Protein AF-A0A8T5B5K6-F1 (afdb_monomer_lite)

Secondary structure (DSSP, 8-state):
-EEEEEEETTTEEEEEEE-SSEEEEEEEE-SSSPEEEEEEEEEGGGEEEEEEETTEEEEEETTS-EEEEE-SSHHHHHHHHHHHHHHHHHHHHHHHHHHHHHHHHHHHHHHHHHHHHHHHHHHHHSSS--HHHHHHHHHHHHHHHHHHHHH-TTS----THHHHHHHHTT-TTTHHHHHHHHHHHHHHHHHHGGG---HHHHTTGGGHHHHHHHHHHHHHHHHHHHHHHHT-TTHHHHHHHHHHHHHHHHHHTT-PPPHHHHHHHHHHHHHTTT-HHHHHHHHHHHHHHHHHHHHHHHHTTS--

Sequence (304 aa):
MHSYQGYKQGIGDIKLNIFDDRIEIYHEKGYIKKSKKILKVIYFSEIDKIETNNNELIIYFTNNEIYNIIFQQRESLNNIYEVLIDIFSKVNDNANQKICGTMLADITKKSIYLIDLLFDVILNLNGKIVWKNLEKNLKDIKEVYQGIKSTYNKFVDLDFKEMERNIVDRNPEKIPMNVFNFIKMILSFYRSLDKIDDKDLIILKSKFLDFLMIVESAVLLNDIILGIIIGDGHVNEEIEVFINLTNSLSKKINITIERIYIINLFEELKFKAKDYQIINKIRDFLKDLAMRYLSEEGSRVSLL

Structure (mmCIF, N/CA/C/O backbone):
data_AF-A0A8T5B5K6-F1
#
_entry.id   AF-A0A8T5B5K6-F1
#
loop_
_atom_site.group_PDB
_atom_site.id
_atom_site.type_symbol
_atom_site.label_atom_id
_atom_site.label_alt_id
_atom_site.label_comp_id
_atom_site.label_asym_id
_atom_site.label_entity_id
_atom_site.label_seq_id
_atom_site.pdbx_PDB_ins_code
_atom_site.Cartn_x
_atom_site.Cartn_y
_atom_site.Cartn_z
_atom_site.occupancy
_atom_site.B_iso_or_equiv
_atom_site.auth_seq_id
_atom_site.auth_comp_id
_atom_site.auth_asym_id
_atom_site.auth_atom_id
_atom_site.pdbx_PDB_model_num
ATOM 1 N N . MET A 1 1 ? 27.553 6.888 -25.327 1.00 65.62 1 MET A N 1
ATOM 2 C CA . MET A 1 1 ? 27.326 7.108 -26.776 1.00 65.62 1 MET A CA 1
ATOM 3 C C . MET A 1 1 ? 28.247 6.199 -27.573 1.00 65.62 1 MET A C 1
ATOM 5 O O . MET A 1 1 ? 29.460 6.378 -27.515 1.00 65.62 1 MET A O 1
ATOM 9 N N . HIS A 1 2 ? 27.678 5.252 -28.314 1.00 79.19 2 HIS A N 1
ATOM 10 C CA . HIS A 1 2 ? 28.421 4.360 -29.212 1.00 79.19 2 HIS A CA 1
ATOM 11 C C . HIS A 1 2 ? 28.050 4.662 -30.668 1.00 79.19 2 HIS A C 1
ATOM 13 O O . HIS A 1 2 ? 26.896 4.990 -30.942 1.00 79.19 2 HIS A O 1
ATOM 19 N N . SER A 1 3 ? 29.012 4.593 -31.594 1.00 83.56 3 SER A N 1
ATOM 20 C CA . SER A 1 3 ? 28.786 4.888 -33.016 1.00 83.56 3 SER A CA 1
ATOM 21 C C . SER A 1 3 ? 29.178 3.696 -33.882 1.00 83.56 3 SER A C 1
ATOM 23 O O . SER A 1 3 ? 30.295 3.193 -33.767 1.00 83.56 3 SER A O 1
ATOM 25 N N . TYR A 1 4 ? 28.267 3.265 -34.753 1.00 87.62 4 TYR A N 1
ATOM 26 C CA . TYR A 1 4 ? 28.423 2.091 -35.614 1.00 87.62 4 TYR A CA 1
ATOM 27 C C . TYR A 1 4 ? 28.100 2.424 -37.070 1.00 87.62 4 TYR A C 1
ATOM 29 O O . TYR A 1 4 ? 27.384 3.385 -37.360 1.00 87.62 4 TYR A O 1
ATOM 37 N N . GLN A 1 5 ? 28.619 1.613 -37.991 1.00 88.25 5 GLN A N 1
ATOM 38 C CA . GLN A 1 5 ? 28.339 1.721 -39.422 1.00 88.25 5 GLN A CA 1
ATOM 39 C C . GLN A 1 5 ? 27.500 0.537 -39.887 1.00 88.25 5 GLN A C 1
ATOM 41 O O . GLN A 1 5 ? 27.784 -0.606 -39.538 1.00 88.25 5 GLN A O 1
ATOM 46 N N . GLY A 1 6 ? 26.488 0.826 -40.695 1.00 87.88 6 GLY A N 1
ATOM 47 C CA . GLY A 1 6 ? 25.634 -0.172 -41.320 1.00 87.88 6 GLY A CA 1
ATOM 48 C C . GLY A 1 6 ? 25.193 0.279 -42.705 1.00 87.88 6 GLY A C 1
ATOM 49 O O . GLY A 1 6 ? 25.570 1.343 -43.191 1.00 87.88 6 GLY A O 1
ATOM 50 N N . TYR A 1 7 ? 24.357 -0.529 -43.332 1.00 89.50 7 TYR A N 1
ATOM 51 C CA . TYR A 1 7 ? 23.813 -0.305 -44.658 1.00 89.50 7 TYR A CA 1
ATOM 52 C C . TYR A 1 7 ? 22.292 -0.441 -44.617 1.00 89.50 7 TYR A C 1
ATOM 54 O O . TYR A 1 7 ? 21.745 -1.370 -44.016 1.00 89.50 7 TYR A O 1
ATOM 62 N N . LYS A 1 8 ? 21.593 0.478 -45.285 1.00 87.19 8 LYS A N 1
ATOM 63 C CA . LYS A 1 8 ? 20.141 0.413 -45.466 1.00 87.19 8 LYS A CA 1
ATOM 64 C C . LYS A 1 8 ? 19.810 0.352 -46.950 1.00 87.19 8 LYS A C 1
ATOM 66 O O . LYS A 1 8 ? 20.129 1.273 -47.705 1.00 87.19 8 LYS A O 1
ATOM 71 N N . GLN A 1 9 ? 19.128 -0.717 -47.361 1.00 83.06 9 GLN A N 1
ATOM 72 C CA . GLN A 1 9 ? 18.679 -0.884 -48.742 1.00 83.06 9 GLN A CA 1
ATOM 73 C C . GLN A 1 9 ? 17.822 0.316 -49.181 1.00 83.06 9 GLN A C 1
ATOM 75 O O . GLN A 1 9 ? 16.954 0.774 -48.439 1.00 83.06 9 GLN A O 1
ATOM 80 N N . GLY A 1 10 ? 18.108 0.855 -50.369 1.00 80.88 10 GLY A N 1
ATOM 81 C CA . GLY A 1 10 ? 17.458 2.059 -50.904 1.00 80.88 10 GLY A CA 1
ATOM 82 C C . GLY A 1 10 ? 18.030 3.395 -50.404 1.00 80.88 10 GLY A C 1
ATOM 83 O O . GLY A 1 10 ? 17.672 4.437 -50.947 1.00 80.88 10 GLY A O 1
ATOM 84 N N . ILE A 1 11 ? 18.936 3.389 -49.417 1.00 82.75 11 ILE A N 1
ATOM 85 C CA . ILE A 1 11 ? 19.587 4.602 -48.888 1.00 82.75 11 ILE A CA 1
ATOM 86 C C . ILE A 1 11 ? 21.108 4.564 -49.085 1.00 82.75 11 ILE A C 1
ATOM 88 O O . ILE A 1 11 ? 21.682 5.574 -49.496 1.00 82.75 11 ILE A O 1
ATOM 92 N N . GLY A 1 12 ? 21.750 3.425 -48.813 1.00 85.12 12 GLY A N 1
ATOM 93 C CA . GLY A 1 12 ? 23.207 3.274 -48.818 1.00 85.12 12 GLY A CA 1
ATOM 94 C C . GLY A 1 12 ? 23.794 3.165 -47.409 1.00 85.12 12 GLY A C 1
ATOM 95 O O . GLY A 1 12 ? 23.121 2.700 -46.485 1.00 85.12 12 GLY A O 1
ATOM 96 N N . ASP A 1 13 ? 25.046 3.596 -47.256 1.00 88.69 13 ASP A N 1
ATOM 97 C CA . ASP A 1 13 ? 25.754 3.573 -45.975 1.00 88.69 13 ASP A CA 1
ATOM 98 C C . ASP A 1 13 ? 25.113 4.530 -44.963 1.00 88.69 13 ASP A C 1
ATOM 100 O O . ASP A 1 13 ? 24.813 5.695 -45.255 1.00 88.69 13 ASP A O 1
ATOM 104 N N . ILE A 1 14 ? 24.919 4.027 -43.749 1.00 90.81 14 ILE A N 1
ATOM 105 C CA . ILE A 1 14 ? 24.327 4.742 -42.625 1.00 90.81 14 ILE A CA 1
ATOM 106 C C . ILE A 1 14 ? 25.222 4.632 -41.392 1.00 90.81 14 ILE A C 1
ATOM 108 O O . ILE A 1 14 ? 25.979 3.677 -41.214 1.00 90.81 14 ILE A O 1
ATOM 112 N N . LYS A 1 15 ? 25.109 5.622 -40.511 1.00 90.56 15 LYS A N 1
ATOM 113 C CA . LYS A 1 15 ? 25.702 5.613 -39.177 1.00 90.56 15 LYS A CA 1
ATOM 114 C C . LYS A 1 15 ? 24.601 5.542 -38.134 1.00 90.56 15 LYS A C 1
ATOM 116 O O . LYS A 1 15 ? 23.575 6.213 -38.267 1.00 90.56 15 LYS A O 1
ATOM 121 N N . LEU A 1 16 ? 24.842 4.740 -37.108 1.00 91.50 16 LEU A N 1
ATOM 122 C CA . LEU A 1 16 ? 23.976 4.598 -35.951 1.00 91.50 16 LEU A CA 1
ATOM 123 C C . LEU A 1 16 ? 24.699 5.179 -34.746 1.00 91.50 16 LEU A C 1
ATOM 125 O O . LEU A 1 16 ? 25.788 4.716 -34.412 1.00 91.50 16 LEU A O 1
ATOM 129 N N . ASN A 1 17 ? 24.090 6.159 -34.091 1.00 91.19 17 ASN A N 1
ATOM 130 C CA . ASN A 1 17 ? 24.510 6.596 -32.769 1.00 91.19 17 ASN A CA 1
ATOM 131 C C . ASN A 1 17 ? 23.529 6.049 -31.742 1.00 91.19 17 ASN A C 1
ATOM 133 O O . ASN A 1 17 ? 22.336 6.335 -31.816 1.00 91.19 17 ASN A O 1
ATOM 137 N N . ILE A 1 18 ? 24.048 5.278 -30.794 1.00 90.12 18 ILE A N 1
ATOM 138 C CA . ILE A 1 18 ? 23.276 4.730 -29.686 1.00 90.12 18 ILE A CA 1
ATOM 139 C C . ILE A 1 18 ? 23.481 5.621 -28.467 1.00 90.12 18 ILE A C 1
ATOM 141 O O . ILE A 1 18 ? 24.616 5.851 -28.021 1.00 90.12 18 ILE A O 1
ATOM 145 N N . PHE A 1 19 ? 22.359 6.118 -27.968 1.00 88.00 19 PHE A N 1
ATOM 146 C CA . PHE A 1 19 ? 22.202 6.813 -26.702 1.00 88.00 19 PHE A CA 1
ATOM 147 C C . PHE A 1 19 ? 21.471 5.896 -25.720 1.00 88.00 19 PHE A C 1
ATOM 149 O O . PHE A 1 19 ? 21.015 4.817 -26.097 1.00 88.00 19 PHE A O 1
ATOM 156 N N . ASP A 1 20 ? 21.357 6.334 -24.473 1.00 81.25 20 ASP A N 1
ATOM 157 C CA . ASP A 1 20 ? 20.753 5.532 -23.407 1.00 81.25 20 ASP A CA 1
ATOM 158 C C . ASP A 1 20 ? 19.229 5.368 -23.601 1.00 81.25 20 ASP A C 1
ATOM 160 O O . ASP A 1 20 ? 18.644 4.398 -23.130 1.00 81.25 20 ASP A O 1
ATOM 164 N N . ASP A 1 21 ? 18.588 6.283 -24.338 1.00 80.06 21 ASP A N 1
ATOM 165 C CA . ASP A 1 21 ? 17.137 6.352 -24.568 1.00 80.06 21 ASP A CA 1
ATOM 166 C C . ASP A 1 21 ? 16.716 6.122 -26.032 1.00 80.06 21 ASP A C 1
ATOM 168 O O . ASP A 1 21 ? 15.551 5.812 -26.313 1.00 80.06 21 ASP A O 1
ATOM 172 N N . ARG A 1 22 ? 17.648 6.257 -26.986 1.00 90.44 22 ARG A N 1
ATOM 173 C CA . ARG A 1 22 ? 17.335 6.219 -28.420 1.00 90.44 22 ARG A CA 1
ATOM 174 C C . ARG A 1 22 ? 18.493 5.805 -29.318 1.00 90.44 22 ARG A C 1
ATOM 176 O O . ARG A 1 22 ? 19.671 5.924 -28.984 1.00 90.44 22 ARG A O 1
ATOM 183 N N . ILE A 1 23 ? 18.135 5.420 -30.536 1.00 92.12 23 ILE A N 1
ATOM 184 C CA . ILE A 1 23 ? 19.040 5.175 -31.654 1.00 92.12 23 ILE A CA 1
ATOM 185 C C . ILE A 1 23 ? 18.809 6.270 -32.695 1.00 92.12 23 ILE A C 1
ATOM 187 O O . ILE A 1 23 ? 17.717 6.403 -33.251 1.00 92.12 23 ILE A O 1
ATOM 191 N N . GLU A 1 24 ? 19.845 7.045 -32.999 1.00 93.56 24 GLU A N 1
ATOM 192 C CA . GLU A 1 24 ? 19.819 8.015 -34.092 1.00 93.56 24 GLU A CA 1
ATOM 193 C C . GLU A 1 24 ? 20.498 7.431 -35.328 1.00 93.56 24 GLU A C 1
ATOM 195 O O . GLU A 1 24 ? 21.699 7.150 -35.328 1.00 93.56 24 GLU A O 1
ATOM 200 N N . ILE A 1 25 ? 19.736 7.297 -36.410 1.00 91.56 25 ILE A N 1
ATOM 201 C CA . ILE A 1 25 ? 20.223 6.801 -37.694 1.00 91.56 25 ILE A CA 1
ATOM 202 C C . ILE A 1 25 ? 20.355 7.977 -38.647 1.00 91.56 25 ILE A C 1
ATOM 204 O O . ILE A 1 25 ? 19.396 8.711 -38.892 1.00 91.56 25 ILE A O 1
ATOM 208 N N . TYR A 1 26 ? 21.535 8.152 -39.225 1.00 91.19 26 TYR A N 1
ATOM 209 C CA . TYR A 1 26 ? 21.803 9.227 -40.172 1.00 91.19 26 TYR A CA 1
ATOM 210 C C . TYR A 1 26 ? 22.711 8.761 -41.302 1.00 91.19 26 TYR A C 1
ATOM 212 O O . TYR A 1 26 ? 23.402 7.751 -41.198 1.00 91.19 26 TYR A O 1
ATOM 220 N N . HIS A 1 27 ? 22.737 9.531 -42.383 1.00 87.25 27 HIS A N 1
ATOM 221 C CA . HIS A 1 27 ? 23.737 9.376 -43.435 1.00 87.25 27 HIS A CA 1
ATOM 222 C C . HIS A 1 27 ? 24.482 10.687 -43.675 1.00 87.25 27 HIS A C 1
ATOM 224 O O . HIS A 1 27 ? 23.962 11.780 -43.425 1.00 87.25 27 HIS A O 1
ATOM 230 N N . GLU A 1 28 ? 25.722 10.570 -44.139 1.00 82.44 28 GLU A N 1
ATOM 231 C CA . GLU A 1 28 ? 26.556 11.705 -44.524 1.00 82.44 28 GLU A CA 1
ATOM 232 C C . GLU A 1 28 ? 26.514 11.860 -46.046 1.00 82.44 28 GLU A C 1
ATOM 234 O O . GLU A 1 28 ? 26.818 10.923 -46.780 1.00 82.44 28 GLU A O 1
ATOM 239 N N . LYS A 1 29 ? 26.144 13.049 -46.532 1.00 71.81 29 LYS A N 1
ATOM 240 C CA . LYS A 1 29 ? 26.136 13.379 -47.966 1.00 71.81 29 LYS A CA 1
ATOM 241 C C . LYS A 1 29 ? 27.068 14.549 -48.268 1.00 71.81 29 LYS A C 1
ATOM 243 O O . LYS A 1 29 ? 27.014 15.565 -47.578 1.00 71.81 29 LYS A O 1
ATOM 248 N N . GLY A 1 30 ? 27.853 14.431 -49.342 1.00 60.19 30 GLY A N 1
ATOM 249 C CA . GLY A 1 30 ? 28.694 15.500 -49.898 1.00 60.19 30 GLY A CA 1
ATOM 250 C C . GLY A 1 30 ? 30.185 15.148 -49.952 1.00 60.19 30 GLY A C 1
ATOM 251 O O . GLY A 1 30 ? 30.724 14.582 -49.006 1.00 60.19 30 GLY A O 1
ATOM 252 N N . TYR A 1 31 ? 30.844 15.497 -51.064 1.00 56.53 31 TYR A N 1
ATOM 253 C CA . TYR A 1 31 ? 32.271 15.219 -51.311 1.00 56.53 31 TYR A CA 1
ATOM 254 C C . TYR A 1 31 ? 33.216 16.244 -50.655 1.00 56.53 31 TYR A C 1
ATOM 256 O O . TYR A 1 31 ? 34.287 15.872 -50.191 1.00 56.53 31 TYR A O 1
ATOM 264 N N . ILE A 1 32 ? 32.821 17.526 -50.600 1.00 61.09 32 ILE A N 1
ATOM 265 C CA . ILE A 1 32 ? 33.666 18.635 -50.097 1.00 61.09 32 ILE A CA 1
ATOM 266 C C . ILE A 1 32 ? 33.172 19.157 -48.737 1.00 61.09 32 ILE A C 1
ATOM 268 O O . ILE A 1 32 ? 33.966 19.381 -47.829 1.00 61.09 32 ILE A O 1
ATOM 272 N N . LYS A 1 33 ? 31.853 19.312 -48.560 1.00 56.16 33 LYS A N 1
ATOM 273 C CA . LYS A 1 33 ? 31.217 19.566 -47.257 1.00 56.16 33 LYS A CA 1
ATOM 274 C C . LYS A 1 33 ? 30.283 18.407 -46.942 1.00 56.16 33 LYS A C 1
ATOM 276 O O . LYS A 1 33 ? 29.261 18.248 -47.607 1.00 56.16 33 LYS A O 1
ATOM 281 N N . LYS A 1 34 ? 30.639 17.596 -45.944 1.00 70.31 34 LYS A N 1
ATOM 282 C CA . LYS A 1 34 ? 29.774 16.521 -45.452 1.00 70.31 34 LYS A CA 1
ATOM 283 C C . LYS A 1 34 ? 28.615 17.134 -44.670 1.00 70.31 34 LYS A C 1
ATOM 285 O O . LYS A 1 34 ? 28.821 17.769 -43.642 1.00 70.31 34 LYS A O 1
ATOM 290 N N . SER A 1 35 ? 27.400 16.950 -45.168 1.00 73.50 35 SER A N 1
ATOM 291 C CA . SER A 1 35 ? 26.161 17.292 -44.472 1.00 73.50 35 SER A CA 1
ATOM 292 C C . SER A 1 35 ? 25.610 16.047 -43.774 1.00 73.50 35 SER A C 1
ATOM 294 O O . SER A 1 35 ? 25.492 14.985 -44.391 1.00 73.50 35 SER A O 1
ATOM 296 N N . LYS A 1 36 ? 25.307 16.164 -42.476 1.00 82.06 36 LYS A N 1
ATOM 297 C CA . LYS A 1 36 ? 24.662 15.108 -41.684 1.00 82.06 36 LYS A CA 1
ATOM 298 C C . LYS A 1 36 ? 23.149 15.244 -41.845 1.00 82.06 36 LYS A C 1
ATOM 300 O O . LYS A 1 36 ? 22.595 16.276 -41.477 1.00 82.06 36 LYS A O 1
ATOM 305 N N . LYS A 1 37 ? 22.479 14.212 -42.364 1.00 83.62 37 LYS A N 1
ATOM 306 C CA . LYS A 1 37 ? 21.010 14.159 -42.428 1.00 83.62 37 LYS A CA 1
ATOM 307 C C . LYS A 1 37 ? 20.496 12.991 -41.590 1.00 83.62 37 LYS A C 1
ATOM 309 O O . LYS A 1 37 ? 20.833 11.841 -41.867 1.00 83.62 37 LYS A O 1
ATOM 314 N N . ILE A 1 38 ? 19.685 13.299 -40.579 1.00 86.94 38 ILE A N 1
ATOM 315 C CA . ILE A 1 38 ? 18.995 12.301 -39.752 1.00 86.94 38 ILE A CA 1
ATOM 316 C C . ILE A 1 38 ? 17.909 11.639 -40.605 1.00 86.94 38 ILE A C 1
ATOM 318 O O . ILE A 1 38 ? 17.137 12.321 -41.280 1.00 86.94 38 ILE A O 1
ATOM 322 N N . LEU A 1 39 ? 17.907 10.310 -40.617 1.00 87.12 39 LEU A N 1
ATOM 323 C CA . LEU A 1 39 ? 16.986 9.475 -41.384 1.00 87.12 39 LEU A CA 1
ATOM 324 C C . LEU A 1 39 ? 15.841 8.969 -40.511 1.00 87.12 39 LEU A C 1
ATOM 326 O O . LEU A 1 39 ? 14.689 9.031 -40.929 1.00 87.12 39 LEU A O 1
ATOM 330 N N . LYS A 1 40 ? 16.162 8.470 -39.314 1.00 89.12 40 LYS A N 1
ATOM 331 C CA . LYS A 1 40 ? 15.189 7.998 -38.327 1.00 89.12 40 LYS A CA 1
ATOM 332 C C . LYS A 1 40 ? 15.777 8.159 -36.927 1.00 89.12 40 LYS A C 1
ATOM 334 O O . LYS A 1 40 ? 16.978 7.975 -36.735 1.00 89.12 40 LYS A O 1
ATOM 339 N N . VAL A 1 41 ? 14.923 8.500 -35.975 1.00 91.12 41 VAL A N 1
ATOM 340 C CA . VAL A 1 41 ? 15.197 8.387 -34.542 1.00 91.12 41 VAL A CA 1
ATOM 341 C C . VAL A 1 41 ? 14.282 7.283 -34.030 1.00 91.12 41 VAL A C 1
ATOM 343 O O . VAL A 1 41 ? 13.108 7.268 -34.390 1.00 91.12 41 VAL A O 1
ATOM 346 N N . ILE A 1 42 ? 14.833 6.328 -33.289 1.00 90.75 42 ILE A N 1
ATOM 347 C CA . ILE A 1 42 ? 14.106 5.180 -32.738 1.00 90.75 42 ILE A CA 1
ATOM 348 C C . ILE A 1 42 ? 14.249 5.242 -31.225 1.00 90.75 42 ILE A C 1
ATOM 350 O O . ILE A 1 42 ? 15.372 5.165 -30.731 1.00 90.75 42 ILE A O 1
ATOM 354 N N . TYR A 1 43 ? 13.147 5.370 -30.498 1.00 88.06 43 TYR A N 1
ATOM 355 C CA . TYR A 1 43 ? 13.174 5.320 -29.038 1.00 88.06 43 TYR A CA 1
ATOM 356 C C . TYR A 1 43 ? 13.062 3.873 -28.560 1.00 88.06 43 TYR A C 1
ATOM 358 O O . TYR A 1 43 ? 12.259 3.111 -29.097 1.00 88.06 43 TYR A O 1
ATOM 366 N N . PHE A 1 44 ? 13.829 3.483 -27.535 1.00 85.62 44 PHE A N 1
ATOM 367 C CA . PHE A 1 44 ? 13.761 2.109 -27.009 1.00 85.62 44 PHE A CA 1
ATOM 368 C C . PHE A 1 44 ? 12.371 1.752 -26.465 1.00 85.62 44 PHE A C 1
ATOM 370 O O . PHE A 1 44 ? 11.977 0.595 -26.534 1.00 85.62 44 PHE A O 1
ATOM 377 N N . SER A 1 45 ? 11.597 2.743 -26.010 1.00 78.00 45 SER A N 1
ATOM 378 C CA . SER A 1 45 ? 10.204 2.575 -25.572 1.00 78.00 45 SER A CA 1
ATOM 379 C C . SER A 1 45 ? 9.234 2.153 -26.683 1.00 78.00 45 SER A C 1
ATOM 381 O O . SER A 1 45 ? 8.121 1.729 -26.392 1.00 78.00 45 SER A O 1
ATOM 383 N N . GLU A 1 46 ? 9.612 2.321 -27.952 1.00 86.44 46 GLU A N 1
ATOM 384 C CA . GLU A 1 46 ? 8.783 1.964 -29.111 1.00 86.44 46 GLU A CA 1
ATOM 385 C C . GLU A 1 46 ? 9.114 0.564 -29.652 1.00 86.44 46 GLU A C 1
ATOM 387 O O . GLU A 1 46 ? 8.392 0.050 -30.510 1.00 86.44 46 GLU A O 1
ATOM 392 N N . ILE A 1 47 ? 10.199 -0.046 -29.165 1.00 87.50 47 ILE A N 1
ATOM 393 C CA . ILE A 1 47 ? 10.704 -1.343 -29.609 1.00 87.50 47 ILE A CA 1
ATOM 394 C C . ILE A 1 47 ? 9.992 -2.455 -28.830 1.00 87.50 47 ILE A C 1
ATOM 396 O O . ILE A 1 47 ? 9.964 -2.448 -27.606 1.00 87.50 47 ILE A O 1
ATOM 400 N N . ASP A 1 48 ? 9.450 -3.432 -29.549 1.00 84.25 48 ASP A N 1
ATOM 401 C CA . ASP A 1 48 ? 8.903 -4.670 -28.983 1.00 84.25 48 ASP A CA 1
ATOM 402 C C . ASP A 1 48 ? 9.994 -5.746 -28.870 1.00 84.25 48 ASP A C 1
ATOM 404 O O . ASP A 1 48 ? 10.149 -6.417 -27.849 1.00 84.25 48 ASP A O 1
ATOM 408 N N . LYS A 1 49 ? 10.814 -5.881 -29.920 1.00 89.25 49 LYS A N 1
ATOM 409 C CA . LYS A 1 49 ? 11.850 -6.913 -30.001 1.00 89.25 49 LYS A CA 1
ATOM 410 C C . LYS A 1 49 ? 13.015 -6.481 -30.882 1.00 89.25 49 LYS A C 1
ATOM 412 O O . LYS A 1 49 ? 12.833 -5.788 -31.880 1.00 89.25 49 LYS A O 1
ATOM 417 N N . ILE A 1 50 ? 14.213 -6.957 -30.552 1.00 91.38 50 ILE A N 1
ATOM 418 C CA . ILE A 1 50 ? 15.408 -6.840 -31.393 1.00 91.38 50 ILE A CA 1
ATOM 419 C C . ILE A 1 50 ? 15.906 -8.252 -31.699 1.00 91.38 50 ILE A C 1
ATOM 421 O O . ILE A 1 50 ? 16.079 -9.062 -30.791 1.00 91.38 50 ILE A O 1
ATOM 425 N N . GLU A 1 51 ? 16.137 -8.551 -32.972 1.00 92.81 51 GLU A N 1
ATOM 426 C CA . GLU A 1 51 ? 16.682 -9.827 -33.432 1.00 92.81 51 GLU A CA 1
ATOM 427 C C . GLU A 1 51 ? 17.865 -9.613 -34.370 1.00 92.81 51 GLU A C 1
ATOM 429 O O . GLU A 1 51 ? 18.055 -8.541 -34.952 1.00 92.81 51 GLU A O 1
ATOM 434 N N . THR A 1 52 ? 18.639 -10.678 -34.560 1.00 91.06 52 THR A N 1
ATOM 435 C CA . THR A 1 52 ? 19.639 -10.747 -35.621 1.00 91.06 52 THR A CA 1
ATOM 436 C C . THR A 1 52 ? 19.347 -11.923 -36.536 1.00 91.06 52 THR A C 1
ATOM 438 O O . THR A 1 52 ? 18.975 -13.007 -36.087 1.00 91.06 52 THR A O 1
ATOM 441 N N . ASN A 1 53 ? 19.524 -11.713 -37.836 1.00 89.94 53 ASN A N 1
ATOM 442 C CA . ASN A 1 53 ? 19.450 -12.771 -38.832 1.00 89.94 53 ASN A CA 1
ATOM 443 C C . ASN A 1 53 ? 20.615 -12.618 -39.812 1.00 89.94 53 ASN A C 1
ATOM 445 O O . ASN A 1 53 ? 20.686 -11.644 -40.557 1.00 89.94 53 ASN A O 1
ATOM 449 N N . ASN A 1 54 ? 21.542 -13.577 -39.816 1.00 87.38 54 ASN A N 1
ATOM 450 C CA . ASN A 1 54 ? 22.791 -13.514 -40.578 1.00 87.38 54 ASN A CA 1
ATOM 451 C C . ASN A 1 54 ? 23.600 -12.234 -40.291 1.00 87.38 54 ASN A C 1
ATOM 453 O O . ASN A 1 54 ? 24.269 -12.150 -39.263 1.00 87.38 54 ASN A O 1
ATOM 457 N N . ASN A 1 55 ? 23.539 -11.265 -41.206 1.00 90.94 55 ASN A N 1
ATOM 458 C CA . ASN A 1 55 ? 24.220 -9.974 -41.148 1.00 90.94 55 ASN A CA 1
ATOM 459 C C . ASN A 1 55 ? 23.231 -8.809 -40.966 1.00 90.94 55 ASN A C 1
ATOM 461 O O . ASN A 1 55 ? 23.595 -7.650 -41.153 1.00 90.94 55 ASN A O 1
ATOM 465 N N . GLU A 1 56 ? 21.981 -9.098 -40.617 1.00 91.75 56 GLU A N 1
ATOM 466 C CA . GLU A 1 56 ? 20.929 -8.105 -40.442 1.00 91.75 56 GLU A CA 1
ATOM 467 C C . GLU A 1 56 ? 20.555 -7.956 -38.968 1.00 91.75 56 GLU A C 1
ATOM 469 O O . GLU A 1 56 ? 20.341 -8.943 -38.265 1.00 91.75 56 GLU A O 1
ATOM 474 N N . LEU A 1 57 ? 20.447 -6.707 -38.521 1.00 92.75 57 LEU A N 1
ATOM 475 C CA . LEU A 1 57 ? 19.767 -6.313 -37.295 1.00 92.75 57 LEU A CA 1
ATOM 476 C C . LEU A 1 57 ? 18.315 -5.979 -37.644 1.00 92.75 57 LEU A C 1
ATOM 478 O O . LEU A 1 57 ? 18.072 -5.129 -38.505 1.00 92.75 57 LEU A O 1
ATOM 482 N N . ILE A 1 58 ? 17.371 -6.621 -36.967 1.00 93.56 58 ILE A N 1
ATOM 483 C CA . ILE A 1 58 ? 15.933 -6.462 -37.184 1.00 93.56 58 ILE A CA 1
ATOM 484 C C . ILE A 1 58 ? 15.324 -5.887 -35.906 1.00 93.56 58 ILE A C 1
ATOM 486 O O . ILE A 1 58 ? 15.420 -6.494 -34.841 1.00 93.56 58 ILE A O 1
ATOM 490 N N . ILE A 1 59 ? 14.711 -4.708 -36.010 1.00 92.25 59 ILE A N 1
ATOM 491 C CA . ILE A 1 59 ? 14.020 -4.037 -34.903 1.00 92.25 59 ILE A CA 1
ATOM 492 C C . ILE A 1 59 ? 12.518 -4.089 -35.174 1.00 92.25 59 ILE A C 1
ATOM 494 O O . ILE A 1 59 ? 12.055 -3.540 -36.177 1.00 92.25 59 ILE A O 1
ATOM 498 N N . TYR A 1 60 ? 11.774 -4.731 -34.279 1.00 90.56 60 TYR A N 1
ATOM 499 C CA . TYR A 1 60 ? 10.316 -4.799 -34.291 1.00 90.56 60 TYR A CA 1
ATOM 500 C C . TYR A 1 60 ? 9.753 -3.726 -33.369 1.00 90.56 60 TYR A C 1
ATOM 502 O O . TYR A 1 60 ? 10.217 -3.570 -32.239 1.00 90.56 60 TYR A O 1
ATOM 510 N N . PHE A 1 61 ? 8.753 -2.998 -33.847 1.00 88.19 61 PHE A N 1
ATOM 511 C CA . PHE A 1 61 ? 8.082 -1.944 -33.098 1.00 88.19 61 PHE A CA 1
ATOM 512 C C . PHE A 1 61 ? 6.745 -2.436 -32.550 1.00 88.19 61 PHE A C 1
ATOM 514 O O . PHE A 1 61 ? 6.091 -3.294 -33.143 1.00 88.19 61 PHE A O 1
ATOM 521 N N . THR A 1 62 ? 6.287 -1.820 -31.463 1.00 81.25 62 THR A N 1
ATOM 522 C CA . THR A 1 62 ? 4.985 -2.117 -30.836 1.00 81.25 62 THR A CA 1
ATOM 523 C C . THR A 1 62 ? 3.785 -1.861 -31.758 1.00 81.25 62 THR A C 1
ATOM 525 O O . THR A 1 62 ? 2.719 -2.440 -31.570 1.00 81.25 62 THR A O 1
ATOM 528 N N . ASN A 1 63 ? 3.949 -1.031 -32.794 1.00 84.25 63 ASN A N 1
ATOM 529 C CA . ASN A 1 63 ? 2.945 -0.780 -33.833 1.00 84.25 63 ASN A CA 1
ATOM 530 C C . ASN A 1 63 ? 3.013 -1.770 -35.018 1.00 84.25 63 ASN A C 1
ATOM 532 O O . ASN A 1 63 ? 2.403 -1.517 -36.057 1.00 84.25 63 ASN A O 1
ATOM 536 N N . ASN A 1 64 ? 3.741 -2.882 -34.869 1.00 83.56 64 ASN A N 1
ATOM 537 C CA . ASN A 1 64 ? 4.011 -3.896 -35.894 1.00 83.56 64 ASN A CA 1
ATOM 538 C C . ASN A 1 64 ? 4.868 -3.419 -37.083 1.00 83.56 64 ASN A C 1
ATOM 540 O O . ASN A 1 64 ? 4.967 -4.127 -38.089 1.00 83.56 64 ASN A O 1
ATOM 544 N N . GLU A 1 65 ? 5.507 -2.248 -37.007 1.00 89.44 65 GLU A N 1
ATOM 545 C CA . GLU A 1 65 ? 6.534 -1.875 -37.983 1.00 89.44 65 GLU A CA 1
ATOM 546 C C . GLU A 1 65 ? 7.817 -2.691 -37.780 1.00 89.44 65 GLU A C 1
ATOM 548 O O . GLU A 1 65 ? 8.137 -3.134 -36.677 1.00 89.44 65 GLU A O 1
ATOM 553 N N . ILE A 1 66 ? 8.586 -2.864 -38.858 1.00 90.56 66 ILE A N 1
ATOM 554 C CA . ILE A 1 66 ? 9.867 -3.576 -38.841 1.00 90.56 66 ILE A CA 1
ATOM 555 C C . ILE A 1 66 ? 10.935 -2.704 -39.497 1.00 90.56 66 ILE A C 1
ATOM 557 O O . ILE A 1 66 ? 10.740 -2.161 -40.590 1.00 90.56 66 ILE A O 1
ATOM 561 N N . TYR A 1 67 ? 12.093 -2.580 -38.850 1.00 90.75 67 TYR A N 1
ATOM 562 C CA . TYR A 1 67 ? 13.226 -1.827 -39.372 1.00 90.75 67 TYR A CA 1
ATOM 563 C C . TYR A 1 67 ? 14.503 -2.666 -39.413 1.00 90.75 67 TYR A C 1
ATOM 565 O O . TYR A 1 67 ? 15.084 -2.994 -38.384 1.00 90.75 67 TYR A O 1
ATOM 573 N N . ASN A 1 68 ? 14.965 -2.948 -40.636 1.00 92.69 68 ASN A N 1
ATOM 574 C CA . ASN A 1 68 ? 16.148 -3.781 -40.880 1.00 92.69 68 ASN A CA 1
ATOM 575 C C . ASN A 1 68 ? 17.382 -2.942 -41.214 1.00 92.69 68 ASN A C 1
ATOM 577 O O . ASN A 1 68 ? 17.274 -1.974 -41.981 1.00 92.69 68 ASN A O 1
ATOM 581 N N . ILE A 1 69 ? 18.543 -3.347 -40.702 1.00 92.06 69 ILE A N 1
ATOM 582 C CA . ILE A 1 69 ? 19.854 -2.735 -40.950 1.00 92.06 69 ILE A CA 1
ATOM 583 C C . ILE A 1 69 ? 20.867 -3.837 -41.252 1.00 92.06 69 ILE A C 1
ATOM 585 O O . ILE A 1 69 ? 20.995 -4.779 -40.481 1.00 92.06 69 ILE A O 1
ATOM 589 N N . ILE A 1 70 ? 21.601 -3.709 -42.354 1.00 91.75 70 ILE A N 1
ATOM 590 C CA . ILE A 1 70 ? 22.554 -4.720 -42.824 1.00 91.75 70 ILE A CA 1
ATOM 591 C C . ILE A 1 70 ? 23.970 -4.305 -42.420 1.00 91.75 70 ILE A C 1
ATOM 593 O O . ILE A 1 70 ? 24.369 -3.164 -42.631 1.00 91.75 70 ILE A O 1
ATOM 597 N N . PHE A 1 71 ? 24.757 -5.226 -41.879 1.00 90.31 71 PHE A N 1
ATOM 598 C CA . PHE A 1 71 ? 26.152 -5.012 -41.507 1.00 90.31 71 PHE A CA 1
ATOM 599 C C . PHE A 1 71 ? 27.072 -5.811 -42.427 1.00 90.31 71 PHE A C 1
ATOM 601 O O . PHE A 1 71 ? 26.837 -6.981 -42.709 1.00 90.31 71 PHE A O 1
ATOM 608 N N . GLN A 1 72 ? 28.152 -5.187 -42.898 1.00 86.00 72 GLN A N 1
ATOM 609 C CA . GLN A 1 72 ? 29.128 -5.878 -43.750 1.00 86.00 72 GLN A CA 1
ATOM 610 C C . GLN A 1 72 ? 29.939 -6.918 -42.965 1.00 86.00 72 GLN A C 1
ATOM 612 O O . GLN A 1 72 ? 30.302 -7.961 -43.504 1.00 86.00 72 GLN A O 1
ATOM 617 N N . GLN A 1 73 ? 30.207 -6.639 -41.687 1.00 86.25 73 GLN A N 1
ATOM 618 C CA . GLN A 1 73 ? 30.957 -7.512 -40.792 1.00 86.25 73 GLN A CA 1
ATOM 619 C C . GLN A 1 73 ? 30.057 -8.010 -39.665 1.00 86.25 73 GLN A C 1
ATOM 621 O O . GLN A 1 73 ? 29.482 -7.214 -38.920 1.00 86.25 73 GLN A O 1
ATOM 626 N N . ARG A 1 74 ? 29.991 -9.333 -39.498 1.00 85.00 74 ARG A N 1
ATOM 627 C CA . ARG A 1 74 ? 29.189 -9.971 -38.447 1.00 85.00 74 ARG A CA 1
ATOM 628 C C . ARG A 1 74 ? 29.643 -9.593 -37.035 1.00 85.00 74 ARG A C 1
ATOM 630 O O . ARG A 1 74 ? 28.819 -9.461 -36.144 1.00 85.00 74 ARG A O 1
ATOM 637 N N . GLU A 1 75 ? 30.935 -9.349 -36.840 1.00 86.50 75 GLU A N 1
ATOM 638 C CA . GLU A 1 75 ? 31.479 -8.861 -35.566 1.00 86.50 75 GLU A CA 1
ATOM 639 C C . GLU A 1 75 ? 30.905 -7.486 -35.186 1.00 86.50 75 GLU A C 1
ATOM 641 O O . GLU A 1 75 ? 30.501 -7.270 -34.048 1.00 86.50 75 GLU A O 1
ATOM 646 N N . SER A 1 76 ? 30.765 -6.580 -36.162 1.00 84.81 76 SER A N 1
ATOM 647 C CA . SER A 1 76 ? 30.137 -5.271 -35.938 1.00 84.81 76 SER A CA 1
ATOM 648 C C . SER A 1 76 ? 28.654 -5.396 -35.570 1.00 84.81 76 SER A C 1
ATOM 650 O O . SER A 1 76 ? 28.186 -4.645 -34.715 1.00 84.81 76 SER A O 1
ATOM 652 N N . LEU A 1 77 ? 27.932 -6.354 -36.173 1.00 88.69 77 LEU A N 1
ATOM 653 C CA . LEU A 1 77 ? 26.545 -6.680 -35.816 1.00 88.69 77 LEU A CA 1
ATOM 654 C C . LEU A 1 77 ? 26.435 -7.224 -34.386 1.00 88.69 77 LEU A C 1
ATOM 656 O O . LEU A 1 77 ? 25.558 -6.805 -33.639 1.00 88.69 77 LEU A O 1
ATOM 660 N N . ASN A 1 78 ? 27.315 -8.144 -33.998 1.00 88.06 78 ASN A N 1
ATOM 661 C CA . ASN A 1 78 ? 27.284 -8.716 -32.654 1.00 88.06 78 ASN A CA 1
ATOM 662 C C . ASN A 1 78 ? 27.546 -7.634 -31.597 1.00 88.06 78 ASN A C 1
ATOM 664 O O . ASN A 1 78 ? 26.769 -7.504 -30.656 1.00 88.06 78 ASN A O 1
ATOM 668 N N . ASN A 1 79 ? 28.560 -6.790 -31.814 1.00 88.25 79 ASN A N 1
ATOM 669 C CA . ASN A 1 79 ? 28.908 -5.711 -30.888 1.00 88.25 79 ASN A CA 1
ATOM 670 C C . ASN A 1 79 ? 27.763 -4.708 -30.699 1.00 88.25 79 ASN A C 1
ATOM 672 O O . ASN A 1 79 ? 27.518 -4.252 -29.585 1.00 88.25 79 ASN A O 1
ATOM 676 N N . ILE A 1 80 ? 27.061 -4.333 -31.775 1.00 89.56 80 ILE A N 1
ATOM 677 C CA . ILE A 1 80 ? 25.917 -3.424 -31.651 1.00 89.56 80 ILE A CA 1
ATOM 678 C C . ILE A 1 80 ? 24.712 -4.124 -31.016 1.00 89.56 80 ILE A C 1
ATOM 680 O O . ILE A 1 80 ? 24.025 -3.519 -30.200 1.00 89.56 80 ILE A O 1
ATOM 684 N N . TYR A 1 81 ? 24.464 -5.391 -31.356 1.00 89.50 81 TYR A N 1
ATOM 685 C CA . TYR A 1 81 ? 23.353 -6.159 -30.802 1.00 89.50 81 TYR A CA 1
ATOM 686 C C . TYR A 1 81 ? 23.479 -6.315 -29.285 1.00 89.50 81 TYR A C 1
ATOM 688 O O . TYR A 1 81 ? 22.505 -6.078 -28.579 1.00 89.50 81 TYR A O 1
ATOM 696 N N . GLU A 1 82 ? 24.673 -6.621 -28.773 1.00 88.31 82 GLU A N 1
ATOM 697 C CA . GLU A 1 82 ? 24.922 -6.708 -27.329 1.00 88.31 82 GLU A CA 1
ATOM 698 C C . GLU A 1 82 ? 24.625 -5.386 -26.611 1.00 88.31 82 GLU A C 1
ATOM 700 O O . GLU A 1 82 ? 23.910 -5.378 -25.610 1.00 88.31 82 GLU A O 1
ATOM 705 N N . VAL A 1 83 ? 25.095 -4.257 -27.157 1.00 88.69 83 VAL A N 1
ATOM 706 C CA . VAL A 1 83 ? 24.819 -2.924 -26.594 1.00 88.69 83 VAL A CA 1
ATOM 707 C C . VAL A 1 83 ? 23.324 -2.605 -26.618 1.00 88.69 83 VAL A C 1
ATOM 709 O O . VAL A 1 83 ? 22.785 -2.081 -25.646 1.00 88.69 83 VAL A O 1
ATOM 712 N N . LEU A 1 84 ? 22.634 -2.929 -27.713 1.00 88.75 84 LEU A N 1
ATOM 713 C CA . LEU A 1 84 ? 21.199 -2.685 -27.836 1.00 88.75 84 LEU A CA 1
ATOM 714 C C . LEU A 1 84 ? 20.379 -3.549 -26.879 1.00 88.75 84 LEU A C 1
ATOM 716 O O . LEU A 1 84 ? 19.434 -3.037 -26.293 1.00 88.75 84 LEU A O 1
ATOM 720 N N . ILE A 1 85 ? 20.731 -4.824 -26.703 1.00 87.06 85 ILE A N 1
ATOM 721 C CA . ILE A 1 85 ? 20.044 -5.721 -25.767 1.00 87.06 85 ILE A CA 1
ATOM 722 C C . ILE A 1 85 ? 20.275 -5.289 -24.318 1.00 87.06 85 ILE A C 1
ATOM 724 O O . ILE A 1 85 ? 19.329 -5.322 -23.537 1.00 87.06 85 ILE A O 1
ATOM 728 N N . ASP A 1 86 ? 21.484 -4.849 -23.958 1.00 85.62 86 ASP A N 1
ATOM 729 C CA . ASP A 1 86 ? 21.781 -4.330 -22.616 1.00 85.62 86 ASP A CA 1
ATOM 730 C C . ASP A 1 86 ? 21.000 -3.042 -22.302 1.00 85.62 86 ASP A C 1
ATOM 732 O O . ASP A 1 86 ? 20.453 -2.888 -21.213 1.00 85.62 86 ASP A O 1
ATOM 736 N N . ILE A 1 87 ? 20.888 -2.119 -23.260 1.00 84.88 87 ILE A N 1
ATOM 737 C CA . ILE A 1 87 ? 20.090 -0.900 -23.067 1.00 84.88 87 ILE A CA 1
ATOM 738 C C . ILE A 1 87 ? 18.594 -1.233 -23.047 1.00 84.88 87 ILE A C 1
ATOM 740 O O . ILE A 1 87 ? 17.867 -0.771 -22.169 1.00 84.88 87 ILE A O 1
ATOM 744 N N . PHE A 1 88 ? 18.127 -2.071 -23.974 1.00 81.38 88 PHE A N 1
ATOM 745 C CA . PHE A 1 88 ? 16.723 -2.465 -24.065 1.00 81.38 88 PHE A CA 1
ATOM 746 C C . PHE A 1 88 ? 16.245 -3.214 -22.815 1.00 81.38 88 PHE A C 1
ATOM 748 O O . PHE A 1 88 ? 15.152 -2.937 -22.322 1.00 81.38 88 PHE A O 1
ATOM 755 N N . SER A 1 89 ? 17.065 -4.112 -22.258 1.00 78.75 89 SER A N 1
ATOM 756 C CA . SER A 1 89 ? 16.745 -4.809 -21.008 1.00 78.75 89 SER A CA 1
ATOM 757 C C . SER A 1 89 ? 16.635 -3.830 -19.839 1.00 78.75 89 SER A C 1
ATOM 759 O O . SER A 1 89 ? 15.632 -3.855 -19.135 1.00 78.75 89 SER A O 1
ATOM 761 N N . LYS A 1 90 ? 17.575 -2.886 -19.699 1.00 79.56 90 LYS A N 1
ATOM 762 C CA . LYS A 1 90 ? 17.526 -1.835 -18.666 1.00 79.56 90 LYS A CA 1
ATOM 763 C C . LYS A 1 90 ? 16.286 -0.950 -18.780 1.00 79.56 90 LYS A C 1
ATOM 765 O O . LYS A 1 90 ? 15.666 -0.630 -17.768 1.00 79.56 90 LYS A O 1
ATOM 770 N N . VAL A 1 91 ? 15.912 -0.550 -19.996 1.00 75.00 91 VAL A N 1
ATOM 771 C CA . VAL A 1 91 ? 14.722 0.282 -20.242 1.00 75.00 91 VAL A CA 1
ATOM 772 C C . VAL A 1 91 ? 13.440 -0.480 -19.892 1.00 75.00 91 VAL A C 1
ATOM 774 O O . VAL A 1 91 ? 12.580 0.069 -19.200 1.00 75.00 91 VAL A O 1
ATOM 777 N N . ASN A 1 92 ? 13.326 -1.746 -20.300 1.00 70.56 92 ASN A N 1
ATOM 778 C CA . ASN A 1 92 ? 12.169 -2.583 -19.974 1.00 70.56 92 ASN A CA 1
ATOM 779 C C . ASN A 1 92 ? 12.084 -2.913 -18.486 1.00 70.56 92 ASN A C 1
ATOM 781 O O . ASN A 1 92 ? 10.998 -2.842 -17.911 1.00 70.56 92 ASN A O 1
ATOM 785 N N . ASP A 1 93 ? 13.211 -3.213 -17.843 1.00 70.31 93 ASP A N 1
ATOM 786 C CA . ASP A 1 93 ? 13.262 -3.426 -16.402 1.00 70.31 93 ASP A CA 1
ATOM 787 C C . ASP A 1 93 ? 12.773 -2.173 -15.677 1.00 70.31 93 ASP A C 1
ATOM 789 O O . ASP A 1 93 ? 11.868 -2.283 -14.857 1.00 70.31 93 ASP A O 1
ATOM 793 N N . ASN A 1 94 ? 13.263 -0.980 -16.042 1.00 69.25 94 ASN A N 1
ATOM 794 C CA . ASN A 1 94 ? 12.818 0.304 -15.484 1.00 69.25 94 ASN A CA 1
ATOM 795 C C . ASN A 1 94 ? 11.311 0.557 -15.670 1.00 69.25 94 ASN A C 1
ATOM 797 O O . ASN A 1 94 ? 10.632 0.977 -14.726 1.00 69.25 94 ASN A O 1
ATOM 801 N N . ALA A 1 95 ? 10.768 0.280 -16.859 1.00 67.31 95 ALA A N 1
ATOM 802 C CA . ALA A 1 95 ? 9.337 0.404 -17.132 1.00 67.31 95 ALA A CA 1
ATOM 803 C C . ALA A 1 95 ? 8.505 -0.567 -16.274 1.00 67.31 95 ALA A C 1
ATOM 805 O O . ALA A 1 95 ? 7.510 -0.161 -15.666 1.00 67.31 95 ALA A O 1
ATOM 806 N N . ASN A 1 96 ? 8.955 -1.817 -16.144 1.00 65.88 96 ASN A N 1
ATOM 807 C CA . ASN A 1 96 ? 8.315 -2.825 -15.303 1.00 65.88 96 ASN A CA 1
ATOM 808 C C . ASN A 1 96 ? 8.403 -2.466 -13.812 1.00 65.88 96 ASN A C 1
ATOM 810 O O . ASN A 1 96 ? 7.395 -2.570 -13.114 1.00 65.88 96 ASN A O 1
ATOM 814 N N . GLN A 1 97 ? 9.538 -1.945 -13.314 1.00 67.81 97 GLN A N 1
ATOM 815 C CA . GLN A 1 97 ? 9.628 -1.473 -11.919 1.00 67.81 97 GLN A CA 1
ATOM 816 C C . GLN A 1 97 ? 8.618 -0.362 -11.654 1.00 67.81 97 GLN A C 1
ATOM 818 O O . GLN A 1 97 ? 8.035 -0.305 -10.573 1.00 67.81 97 GLN A O 1
ATOM 823 N N . LYS A 1 98 ? 8.410 0.532 -12.629 1.00 70.50 98 LYS A N 1
ATOM 824 C CA . LYS A 1 98 ? 7.457 1.633 -12.500 1.00 70.50 98 LYS A CA 1
ATOM 825 C C . LYS A 1 98 ? 6.025 1.112 -12.420 1.00 70.50 98 LYS A C 1
ATOM 827 O O . LYS A 1 98 ? 5.309 1.483 -11.494 1.00 70.50 98 LYS A O 1
ATOM 832 N N . ILE A 1 99 ? 5.620 0.231 -13.336 1.00 70.62 99 ILE A N 1
ATOM 833 C CA . ILE A 1 99 ? 4.271 -0.358 -13.342 1.00 70.62 99 ILE A CA 1
ATOM 834 C C . ILE A 1 99 ? 4.031 -1.129 -12.042 1.00 70.62 99 ILE A C 1
ATOM 836 O O . ILE A 1 99 ? 3.091 -0.822 -11.305 1.00 70.62 99 ILE A O 1
ATOM 840 N N . CYS A 1 100 ? 4.923 -2.055 -11.696 1.00 72.06 100 CYS A N 1
ATOM 841 C CA . CYS A 1 100 ? 4.794 -2.846 -10.478 1.00 72.06 100 CYS A CA 1
ATOM 842 C C . CYS A 1 100 ? 4.844 -1.960 -9.226 1.00 72.06 100 CYS A C 1
ATOM 844 O O . CYS A 1 100 ? 4.101 -2.190 -8.273 1.00 72.06 100 CYS A O 1
ATOM 846 N N . GLY A 1 101 ? 5.680 -0.917 -9.227 1.00 75.00 101 GLY A N 1
ATOM 847 C CA . GLY A 1 101 ? 5.781 0.053 -8.140 1.00 75.00 101 GLY A CA 1
ATOM 848 C C . GLY A 1 101 ? 4.474 0.812 -7.930 1.00 75.00 101 GLY A C 1
ATOM 849 O O . GLY A 1 101 ? 4.001 0.906 -6.799 1.00 75.00 101 GLY A O 1
ATOM 850 N N . THR A 1 102 ? 3.838 1.279 -9.011 1.00 81.62 102 THR A N 1
ATOM 851 C CA . THR A 1 102 ? 2.517 1.928 -8.938 1.00 81.62 102 THR A CA 1
ATOM 852 C C . THR A 1 102 ? 1.425 0.974 -8.460 1.00 81.62 102 THR A C 1
ATOM 854 O O . THR A 1 102 ? 0.591 1.366 -7.645 1.00 81.62 102 THR A O 1
ATOM 857 N N . MET A 1 103 ? 1.465 -0.289 -8.894 1.00 85.50 103 MET A N 1
ATOM 858 C CA . MET A 1 103 ? 0.538 -1.325 -8.443 1.00 85.50 103 MET A CA 1
ATOM 859 C C . MET A 1 103 ? 0.679 -1.577 -6.934 1.00 85.50 103 MET A C 1
ATOM 861 O O . MET A 1 103 ? -0.308 -1.513 -6.203 1.00 85.50 103 MET A O 1
ATOM 865 N N . LEU A 1 104 ? 1.899 -1.822 -6.444 1.00 86.81 104 LEU A N 1
ATOM 866 C CA . LEU A 1 104 ? 2.147 -2.104 -5.027 1.00 86.81 104 LEU A CA 1
ATOM 867 C C . LEU A 1 104 ? 1.863 -0.886 -4.135 1.00 86.81 104 LEU A C 1
ATOM 869 O O . LEU A 1 104 ? 1.347 -1.036 -3.025 1.00 86.81 104 LEU A O 1
ATOM 873 N N . ALA A 1 105 ? 2.122 0.322 -4.640 1.00 88.31 105 ALA A N 1
ATOM 874 C CA . ALA A 1 105 ? 1.731 1.567 -3.994 1.00 88.31 105 ALA A CA 1
ATOM 875 C C . ALA A 1 105 ? 0.207 1.709 -3.858 1.00 88.31 105 ALA A C 1
ATOM 877 O O . ALA A 1 105 ? -0.275 2.048 -2.776 1.00 88.31 105 ALA A O 1
ATOM 878 N N . ASP A 1 106 ? -0.561 1.410 -4.911 1.00 90.38 106 ASP A N 1
ATOM 879 C CA . ASP A 1 106 ? -2.029 1.434 -4.867 1.00 90.38 106 ASP A CA 1
ATOM 880 C C . ASP A 1 106 ? -2.581 0.416 -3.857 1.00 90.38 106 ASP A C 1
ATOM 882 O O . ASP A 1 106 ? -3.412 0.759 -3.011 1.00 90.38 106 ASP A O 1
ATOM 886 N N . ILE A 1 107 ? -2.057 -0.815 -3.869 1.00 93.25 107 ILE A N 1
ATOM 887 C CA . ILE A 1 107 ? -2.425 -1.860 -2.899 1.00 93.25 107 ILE A CA 1
ATOM 888 C C . ILE A 1 107 ? -2.114 -1.408 -1.470 1.00 93.25 107 ILE A C 1
ATOM 890 O O . ILE A 1 107 ? -2.945 -1.583 -0.577 1.00 93.25 107 ILE A O 1
ATOM 894 N N . THR A 1 108 ? -0.950 -0.794 -1.248 1.00 94.62 108 THR A N 1
ATOM 895 C CA . THR A 1 108 ? -0.526 -0.297 0.069 1.00 94.62 108 THR A CA 1
ATOM 896 C C . THR A 1 108 ? -1.432 0.818 0.559 1.00 94.62 108 THR A C 1
ATOM 898 O O . THR A 1 108 ? -1.949 0.744 1.673 1.00 94.62 108 THR A O 1
ATOM 901 N N . LYS A 1 109 ? -1.727 1.804 -0.291 1.00 94.25 109 LYS A N 1
ATOM 902 C CA . LYS A 1 109 ? -2.668 2.884 0.021 1.00 94.25 109 LYS A CA 1
ATOM 903 C C . LYS A 1 109 ? -4.041 2.340 0.424 1.00 94.25 109 LYS A C 1
ATOM 905 O O . LYS A 1 109 ? -4.592 2.738 1.450 1.00 94.25 109 LYS A O 1
ATOM 910 N N . LYS A 1 110 ? -4.590 1.414 -0.366 1.00 95.81 110 LYS A N 1
ATOM 911 C CA . LYS A 1 110 ? -5.879 0.773 -0.070 1.00 95.81 110 LYS A CA 1
ATOM 912 C C . LYS A 1 110 ? -5.818 -0.078 1.200 1.00 95.81 110 LYS A C 1
ATOM 914 O O . LYS A 1 110 ? -6.788 -0.097 1.947 1.00 95.81 110 LYS A O 1
ATOM 919 N N . SER A 1 111 ? -4.686 -0.726 1.480 1.00 97.25 111 SER A N 1
ATOM 920 C CA . SER A 1 111 ? -4.478 -1.516 2.703 1.00 97.25 111 SER A CA 1
ATOM 921 C C . SER A 1 111 ? -4.507 -0.642 3.959 1.00 97.25 111 SER A C 1
ATOM 923 O O . SER A 1 111 ? -5.148 -1.024 4.932 1.00 97.25 111 SER A O 1
ATOM 925 N N . ILE A 1 112 ? -3.887 0.545 3.933 1.00 97.25 112 ILE A N 1
ATOM 926 C CA . ILE A 1 112 ? -3.964 1.519 5.040 1.00 97.25 112 ILE A CA 1
ATOM 927 C C . ILE A 1 112 ? -5.425 1.894 5.307 1.00 97.25 112 ILE A C 1
ATOM 929 O O . ILE A 1 112 ? -5.881 1.853 6.445 1.00 97.25 112 ILE A O 1
ATOM 933 N N . TYR A 1 113 ? -6.181 2.208 4.251 1.00 96.88 113 TYR A N 1
ATOM 934 C CA . TYR A 1 113 ? -7.591 2.568 4.393 1.00 96.88 113 TYR A CA 1
ATOM 935 C C . TYR A 1 113 ? -8.455 1.400 4.894 1.00 96.88 113 TYR A C 1
ATOM 937 O O . TYR A 1 113 ? -9.323 1.586 5.742 1.00 96.88 113 TYR A O 1
ATOM 945 N N . LEU A 1 114 ? -8.181 0.183 4.421 1.00 97.62 114 LEU A N 1
ATOM 946 C CA . LEU A 1 114 ? -8.829 -1.035 4.901 1.00 97.62 114 LEU A CA 1
ATOM 947 C C . LEU A 1 114 ? -8.571 -1.261 6.399 1.00 97.62 114 LEU A C 1
ATOM 949 O O . LEU A 1 114 ? -9.497 -1.612 7.125 1.00 97.62 114 LEU A O 1
ATOM 953 N N . ILE A 1 115 ? -7.340 -1.032 6.868 1.00 98.06 115 ILE A N 1
ATOM 954 C CA . ILE A 1 115 ? -6.970 -1.128 8.288 1.00 98.06 115 ILE A CA 1
ATOM 955 C C . ILE A 1 115 ? -7.725 -0.088 9.120 1.00 98.06 115 ILE A C 1
ATOM 957 O O . ILE A 1 115 ? -8.292 -0.448 10.149 1.00 98.06 115 ILE A O 1
ATOM 961 N N . ASP A 1 116 ? -7.802 1.166 8.668 1.00 97.06 116 ASP A N 1
ATOM 962 C CA . ASP A 1 116 ? -8.575 2.199 9.368 1.00 97.06 116 ASP A CA 1
ATOM 963 C C . ASP A 1 116 ? -10.045 1.788 9.539 1.00 97.06 116 ASP A C 1
ATOM 965 O O . ASP A 1 116 ? -10.577 1.859 10.645 1.00 97.06 116 ASP A O 1
ATOM 969 N N . LEU A 1 117 ? -10.687 1.296 8.470 1.00 97.19 117 LEU A N 1
ATOM 970 C CA . LEU A 1 117 ? -12.081 0.839 8.518 1.00 97.19 117 LEU A CA 1
ATOM 971 C C . LEU A 1 117 ? -12.272 -0.359 9.457 1.00 97.19 117 LEU A C 1
ATOM 973 O O . LEU A 1 117 ? -13.270 -0.443 10.175 1.00 97.19 117 LEU A O 1
ATOM 977 N N . LEU A 1 118 ? -11.314 -1.288 9.462 1.00 97.88 118 LEU A N 1
ATOM 978 C CA . LEU A 1 118 ? -11.291 -2.431 10.372 1.00 97.88 118 LEU A CA 1
ATOM 979 C C . LEU A 1 118 ? -11.233 -1.968 11.836 1.00 97.88 118 LEU A C 1
ATOM 981 O O . LEU A 1 118 ? -12.013 -2.442 12.661 1.00 97.88 118 LEU A O 1
ATOM 985 N N . PHE A 1 119 ? -10.394 -0.987 12.161 1.00 96.25 119 PHE A N 1
ATOM 986 C CA . PHE A 1 119 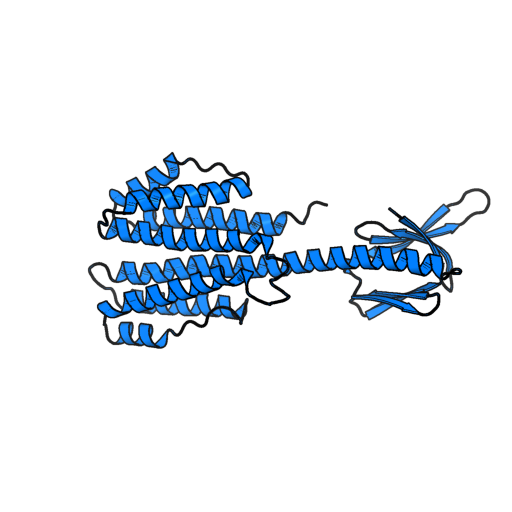? -10.374 -0.402 13.501 1.00 96.25 119 PHE A CA 1
ATOM 987 C C . PHE A 1 119 ? -11.614 0.441 13.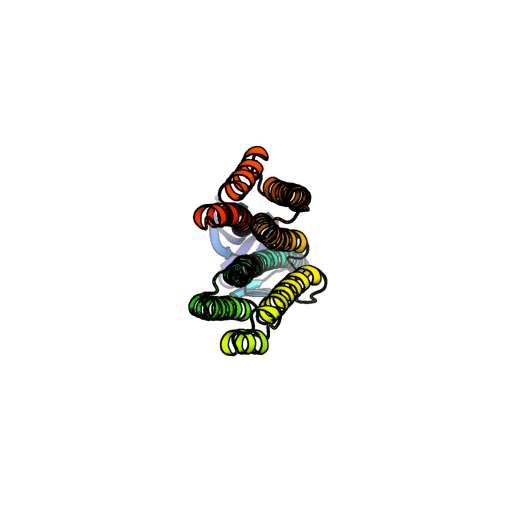808 1.00 96.25 119 PHE A C 1
ATOM 989 O O . PHE A 1 119 ? -12.092 0.413 14.939 1.00 96.25 119 PHE A O 1
ATOM 996 N N . ASP A 1 120 ? -12.208 1.118 12.824 1.00 94.81 120 ASP A N 1
ATOM 997 C CA . ASP A 1 120 ? -13.470 1.839 13.015 1.00 94.81 120 ASP A CA 1
ATOM 998 C C . ASP A 1 120 ? -14.608 0.902 13.417 1.00 94.81 120 ASP A C 1
ATOM 1000 O O . ASP A 1 120 ? -15.474 1.286 14.204 1.00 94.81 120 ASP A O 1
ATOM 1004 N N . VAL A 1 121 ? -14.614 -0.345 12.935 1.00 96.19 121 VAL A N 1
ATOM 1005 C CA . VAL A 1 121 ? -15.528 -1.376 13.447 1.00 96.19 121 VAL A CA 1
ATOM 1006 C C . VAL A 1 121 ? -15.313 -1.577 14.947 1.00 96.19 121 VAL A C 1
ATOM 1008 O O . VAL A 1 121 ? -16.287 -1.512 15.691 1.00 96.19 121 VAL A O 1
ATOM 1011 N N . ILE A 1 122 ? -14.071 -1.765 15.405 1.00 94.62 122 ILE A N 1
ATOM 1012 C CA . ILE A 1 122 ? -13.764 -1.950 16.834 1.00 94.62 122 ILE A CA 1
ATOM 1013 C C . ILE A 1 122 ? -14.178 -0.714 17.645 1.00 94.62 122 ILE A C 1
ATOM 1015 O O . ILE A 1 122 ? -14.834 -0.842 18.678 1.00 94.62 122 ILE A O 1
ATOM 1019 N N . LEU A 1 123 ? -13.872 0.491 17.161 1.00 91.44 123 LEU A N 1
ATOM 1020 C CA . LEU A 1 123 ? -14.246 1.738 17.831 1.00 91.44 123 LEU A CA 1
ATOM 1021 C C . LEU A 1 123 ? -15.768 1.888 17.974 1.00 91.44 123 LEU A C 1
ATOM 1023 O O . LEU A 1 123 ? -16.242 2.330 19.020 1.00 91.44 123 LEU A O 1
ATOM 1027 N N . ASN A 1 124 ? -16.546 1.467 16.971 1.00 91.44 124 ASN A N 1
ATOM 1028 C CA . ASN A 1 124 ? -18.012 1.477 17.024 1.00 91.44 124 ASN A CA 1
ATOM 1029 C C . ASN A 1 124 ? -18.605 0.438 17.996 1.00 91.44 124 ASN A C 1
ATOM 1031 O O . ASN A 1 124 ? -19.783 0.546 18.348 1.00 91.44 124 ASN A O 1
ATOM 1035 N N . LEU A 1 125 ? -17.819 -0.546 18.446 1.00 92.19 125 LEU A N 1
ATOM 1036 C CA . LEU A 1 125 ? -18.217 -1.470 19.513 1.00 92.19 125 LEU A CA 1
ATOM 1037 C C . LEU A 1 125 ? -18.017 -0.865 20.910 1.00 92.19 125 LEU A C 1
ATOM 1039 O O . LEU A 1 125 ? -18.620 -1.338 21.872 1.00 92.19 125 LEU A O 1
ATOM 1043 N N . ASN A 1 126 ? -17.205 0.190 21.044 1.00 86.69 126 ASN A N 1
ATOM 1044 C CA . ASN A 1 126 ? -16.909 0.789 22.340 1.00 86.69 126 ASN A CA 1
ATOM 1045 C C . ASN A 1 126 ? -18.018 1.748 22.817 1.00 86.69 126 ASN A C 1
ATOM 1047 O O . ASN A 1 126 ? -18.064 2.930 22.458 1.00 86.69 126 ASN A O 1
ATOM 1051 N N . GLY A 1 127 ? -18.861 1.262 23.727 1.00 83.94 127 GLY A N 1
ATOM 1052 C CA . GLY A 1 127 ? -19.946 2.020 24.346 1.00 83.94 127 GLY A CA 1
ATOM 1053 C C . GLY A 1 127 ? -21.299 1.670 23.732 1.00 83.94 127 GLY A C 1
ATOM 1054 O O . GLY A 1 127 ? -21.640 0.499 23.588 1.00 83.94 127 GLY A O 1
ATOM 1055 N N . LYS A 1 128 ? -22.115 2.679 23.399 1.00 87.69 128 LYS A N 1
ATOM 1056 C CA . LYS A 1 128 ? -23.425 2.439 22.777 1.00 87.69 128 LYS A CA 1
ATOM 1057 C C . LYS A 1 128 ? -23.249 2.045 21.309 1.00 87.69 128 LYS A C 1
ATOM 1059 O O . LYS A 1 128 ? -22.980 2.899 20.468 1.00 87.69 128 LYS A O 1
ATOM 1064 N N . ILE A 1 129 ? -23.481 0.770 21.012 1.00 92.81 129 ILE A N 1
ATOM 1065 C CA . ILE A 1 129 ? -23.320 0.207 19.668 1.00 92.81 129 ILE A CA 1
ATOM 1066 C C . ILE A 1 129 ? -24.424 0.703 18.729 1.00 92.81 129 ILE A C 1
ATOM 1068 O O . ILE A 1 129 ? -25.619 0.530 18.987 1.00 92.81 129 ILE A O 1
ATOM 1072 N N . VAL A 1 130 ? -24.013 1.282 17.601 1.00 93.75 130 VAL A N 1
ATOM 1073 C CA . VAL A 1 130 ? -24.900 1.672 16.499 1.00 93.75 130 VAL A CA 1
ATOM 1074 C C . VAL A 1 130 ? -24.735 0.662 15.364 1.00 93.75 130 VAL A C 1
ATOM 1076 O O . VAL A 1 130 ? -23.882 0.823 14.498 1.00 93.75 130 VAL A O 1
ATOM 1079 N N . TRP A 1 131 ? -25.565 -0.385 15.351 1.00 95.25 131 TRP A N 1
ATOM 1080 C CA . TRP A 1 131 ? -25.459 -1.509 14.402 1.00 95.25 131 TRP A CA 1
ATOM 1081 C C . TRP A 1 131 ? -25.415 -1.090 12.927 1.00 95.25 131 TRP A C 1
ATOM 1083 O O . TRP A 1 131 ? -24.607 -1.609 12.165 1.00 95.25 131 TRP A O 1
ATOM 1093 N N . LYS A 1 132 ? -26.188 -0.067 12.545 1.00 94.94 132 LYS A N 1
ATOM 1094 C CA . LYS A 1 132 ? -26.180 0.491 11.183 1.00 94.94 132 LYS A CA 1
ATOM 1095 C C . LYS A 1 132 ? -24.797 1.009 10.753 1.00 94.94 132 LYS A C 1
ATOM 1097 O O . LYS A 1 132 ? -24.460 0.945 9.574 1.00 94.94 132 LYS A O 1
ATOM 1102 N N . ASN A 1 133 ? -23.992 1.520 11.689 1.00 93.88 133 ASN A N 1
ATOM 1103 C CA . ASN A 1 133 ? -22.625 1.952 11.390 1.00 93.88 133 ASN A CA 1
ATOM 1104 C C . ASN A 1 133 ? -21.717 0.748 11.120 1.00 93.88 133 ASN A C 1
ATOM 1106 O O . ASN A 1 133 ? -20.904 0.807 10.206 1.00 93.88 133 ASN A O 1
ATOM 1110 N N . LEU A 1 134 ? -21.883 -0.352 11.862 1.00 95.62 134 LEU A N 1
ATOM 1111 C CA . LEU A 1 134 ? -21.119 -1.584 11.638 1.00 95.62 134 LEU A CA 1
ATOM 1112 C C . LEU A 1 134 ? -21.450 -2.214 10.280 1.00 95.62 134 LEU A C 1
ATOM 1114 O O . LEU A 1 134 ? -20.543 -2.614 9.558 1.00 95.62 134 LEU A O 1
ATOM 1118 N N . GLU A 1 135 ? -22.731 -2.245 9.904 1.00 95.81 135 GLU A N 1
ATOM 1119 C CA . GLU A 1 135 ? -23.179 -2.704 8.582 1.00 95.81 135 GLU A CA 1
ATOM 1120 C C . GLU A 1 135 ? -22.578 -1.855 7.454 1.00 95.81 135 GLU A C 1
ATOM 1122 O O . GLU A 1 135 ? -22.078 -2.395 6.465 1.00 95.81 135 GLU A O 1
ATOM 1127 N N . LYS A 1 136 ? -22.582 -0.524 7.618 1.00 96.62 136 LYS A N 1
ATOM 1128 C CA . LYS A 1 136 ? -21.954 0.396 6.666 1.00 96.62 136 LYS A CA 1
ATOM 1129 C C . LYS A 1 136 ? -20.446 0.144 6.565 1.00 96.62 136 LYS A C 1
ATOM 1131 O O . LYS A 1 136 ? -19.952 -0.048 5.462 1.00 96.62 136 LYS A O 1
ATOM 1136 N N . ASN A 1 137 ? -19.737 0.079 7.693 1.00 95.75 137 ASN A N 1
ATOM 1137 C CA . ASN A 1 137 ? -18.295 -0.168 7.701 1.00 95.75 137 ASN A CA 1
ATOM 1138 C C . ASN A 1 137 ? -17.955 -1.510 7.046 1.00 95.75 137 ASN A C 1
ATOM 1140 O O . ASN A 1 137 ? -17.012 -1.575 6.269 1.00 95.75 137 ASN A O 1
ATOM 1144 N N . LEU A 1 138 ? -18.730 -2.574 7.298 1.00 97.06 138 LEU A N 1
ATOM 1145 C CA . LEU A 1 138 ? -18.525 -3.869 6.643 1.00 97.06 138 LEU A CA 1
ATOM 1146 C C . LEU A 1 138 ? -18.676 -3.768 5.119 1.00 97.06 138 LEU A C 1
ATOM 1148 O O . LEU A 1 138 ? -17.911 -4.393 4.383 1.00 97.06 138 LEU A O 1
ATOM 1152 N N . LYS A 1 139 ? -19.653 -2.994 4.637 1.00 97.50 139 LYS A N 1
ATOM 1153 C CA . LYS A 1 139 ? -19.825 -2.744 3.205 1.00 97.50 139 LYS A CA 1
ATOM 1154 C C . LYS A 1 139 ? -18.612 -2.007 2.628 1.00 97.50 139 LYS A C 1
ATOM 1156 O O . LYS A 1 139 ? -18.038 -2.488 1.655 1.00 97.50 139 LYS A O 1
ATOM 1161 N N . ASP A 1 140 ? -18.194 -0.917 3.266 1.00 97.81 140 ASP A N 1
ATOM 1162 C CA . ASP A 1 140 ? -17.046 -0.113 2.834 1.00 97.81 140 ASP A CA 1
ATOM 1163 C C . ASP A 1 140 ? -15.750 -0.964 2.838 1.00 97.81 140 ASP A C 1
ATOM 1165 O O . ASP A 1 140 ? -14.976 -0.938 1.883 1.00 97.81 140 ASP A O 1
ATOM 1169 N N . ILE A 1 141 ? -15.560 -1.822 3.851 1.00 98.12 141 ILE A N 1
ATOM 1170 C CA . ILE A 1 141 ? -14.465 -2.808 3.942 1.00 98.12 141 ILE A CA 1
ATOM 1171 C C . ILE A 1 141 ? -14.464 -3.751 2.733 1.00 98.12 141 ILE A C 1
ATOM 1173 O O . ILE A 1 141 ? -13.423 -3.945 2.101 1.00 98.12 141 ILE A O 1
ATOM 1177 N N . LYS A 1 142 ? -15.621 -4.340 2.401 1.00 97.94 142 LYS A N 1
ATOM 1178 C CA . LYS A 1 142 ? -15.759 -5.264 1.265 1.00 97.94 142 LYS A CA 1
ATOM 1179 C C . LYS A 1 142 ? -15.445 -4.565 -0.061 1.00 97.94 142 LYS A C 1
ATOM 1181 O O . LYS A 1 142 ? -14.759 -5.151 -0.894 1.00 97.94 142 LYS A O 1
ATOM 1186 N N . GLU A 1 143 ? -15.902 -3.327 -0.248 1.00 97.94 143 GLU A N 1
ATOM 1187 C CA . GLU A 1 143 ? -15.634 -2.534 -1.457 1.00 97.94 143 GLU A CA 1
ATOM 1188 C C . GLU A 1 143 ? -14.137 -2.226 -1.618 1.00 97.94 143 GLU A C 1
ATOM 1190 O O . GLU A 1 143 ? -13.561 -2.468 -2.682 1.00 97.94 143 GLU A O 1
ATOM 1195 N N . VAL A 1 144 ? -13.473 -1.769 -0.552 1.00 97.69 144 VAL A N 1
ATOM 1196 C CA . VAL A 1 144 ? -12.024 -1.503 -0.568 1.00 97.69 144 VAL A CA 1
ATOM 1197 C C . VAL A 1 144 ? -11.239 -2.782 -0.840 1.00 97.69 144 VAL A C 1
ATOM 1199 O O . VAL A 1 144 ? -10.329 -2.786 -1.670 1.00 97.69 144 VAL A O 1
ATOM 1202 N N . TYR A 1 145 ? -11.614 -3.884 -0.186 1.00 97.81 145 TYR A N 1
ATOM 1203 C CA . TYR A 1 145 ? -10.988 -5.185 -0.390 1.00 97.81 145 TYR A CA 1
ATOM 1204 C C . TYR A 1 145 ? -11.121 -5.680 -1.838 1.00 97.81 145 TYR A C 1
ATOM 1206 O O . TYR A 1 145 ? -10.135 -6.118 -2.435 1.00 97.81 145 TYR A O 1
ATOM 1214 N N . GLN A 1 146 ? -12.307 -5.556 -2.439 1.00 96.81 146 GLN A N 1
ATOM 1215 C CA . GLN A 1 146 ? -12.511 -5.870 -3.855 1.00 96.81 146 GLN A CA 1
ATOM 1216 C C . GLN A 1 146 ? -11.622 -5.007 -4.752 1.00 96.81 146 GLN A C 1
ATOM 1218 O O . GLN A 1 146 ? -11.003 -5.532 -5.676 1.00 96.81 146 GLN A O 1
ATOM 1223 N N . GLY A 1 147 ? -11.486 -3.717 -4.434 1.00 95.38 147 GLY A N 1
ATOM 1224 C CA . GLY A 1 147 ? -10.576 -2.807 -5.126 1.00 95.38 147 GLY A CA 1
ATOM 1225 C C . GLY A 1 147 ? -9.096 -3.189 -5.002 1.00 95.38 147 GLY A C 1
ATOM 1226 O O . GLY A 1 147 ? -8.313 -2.869 -5.895 1.00 95.38 147 GLY A O 1
ATOM 1227 N N . ILE A 1 148 ? -8.687 -3.867 -3.925 1.00 95.06 148 ILE A N 1
ATOM 1228 C CA . ILE A 1 148 ? -7.337 -4.440 -3.800 1.00 95.06 148 ILE A CA 1
ATOM 1229 C C . ILE A 1 148 ? -7.215 -5.686 -4.679 1.00 95.06 148 ILE A C 1
ATOM 1231 O O . ILE A 1 148 ? -6.277 -5.784 -5.467 1.00 95.06 148 ILE A O 1
ATOM 1235 N N . LYS A 1 149 ? -8.172 -6.620 -4.591 1.00 94.00 149 LYS A N 1
ATOM 1236 C CA . LYS A 1 149 ? -8.150 -7.873 -5.365 1.00 94.00 149 LYS A CA 1
ATOM 1237 C C . LYS A 1 149 ? -8.230 -7.644 -6.873 1.00 94.00 149 LYS A C 1
ATOM 1239 O O . LYS A 1 149 ? -7.656 -8.431 -7.619 1.00 94.00 149 LYS A O 1
ATOM 1244 N N . SER A 1 150 ? -8.894 -6.578 -7.323 1.00 90.81 150 SER A N 1
ATOM 1245 C CA . SER A 1 150 ? -8.902 -6.186 -8.736 1.00 90.81 150 SER A CA 1
ATOM 1246 C C . SER A 1 150 ? -7.546 -5.660 -9.206 1.00 90.81 150 SER A C 1
ATOM 1248 O O . SER A 1 150 ? -7.177 -5.905 -10.349 1.00 90.81 150 SER A O 1
ATOM 1250 N N . THR A 1 151 ? -6.807 -4.953 -8.342 1.00 87.31 151 THR A N 1
ATOM 1251 C CA . THR A 1 151 ? -5.445 -4.483 -8.645 1.00 87.31 151 THR A CA 1
ATOM 1252 C C . THR A 1 151 ? -4.447 -5.644 -8.604 1.00 87.31 151 THR A C 1
ATOM 1254 O O . THR A 1 151 ? -3.578 -5.736 -9.463 1.00 87.31 151 THR A O 1
ATOM 1257 N N . TYR A 1 152 ? -4.572 -6.546 -7.625 1.00 89.94 152 TYR A N 1
ATOM 1258 C CA . TYR A 1 152 ? -3.686 -7.698 -7.461 1.00 89.94 152 TYR A CA 1
ATOM 1259 C C . TYR A 1 152 ? -4.439 -8.904 -6.904 1.00 89.94 152 TYR A C 1
ATOM 1261 O O . TYR A 1 152 ? -4.706 -9.031 -5.706 1.00 89.94 152 TYR A O 1
ATOM 1269 N N . ASN A 1 153 ? -4.772 -9.831 -7.799 1.00 88.44 153 ASN A N 1
ATOM 1270 C CA . ASN A 1 153 ? -5.603 -10.992 -7.489 1.00 88.44 153 ASN A CA 1
ATOM 1271 C C . ASN A 1 153 ? -4.951 -11.977 -6.500 1.00 88.44 153 ASN A C 1
ATOM 1273 O O . ASN A 1 153 ? -5.675 -12.697 -5.807 1.00 88.44 153 ASN A O 1
ATOM 1277 N N . LYS A 1 154 ? -3.616 -11.980 -6.387 1.00 88.50 154 LYS A N 1
ATOM 1278 C CA . LYS A 1 154 ? -2.846 -12.794 -5.430 1.00 88.50 154 LYS A CA 1
ATOM 1279 C C . LYS A 1 154 ? -2.790 -12.190 -4.018 1.00 88.50 154 LYS A C 1
ATOM 1281 O O . LYS A 1 154 ? -2.169 -12.776 -3.136 1.00 88.50 154 LYS A O 1
ATOM 1286 N N . PHE A 1 155 ? -3.439 -11.049 -3.774 1.00 91.31 155 PHE A N 1
ATOM 1287 C CA . PHE A 1 155 ? -3.612 -10.529 -2.418 1.00 91.31 155 PHE A CA 1
ATOM 1288 C C . PHE A 1 155 ? -4.384 -11.523 -1.533 1.00 91.31 155 PHE A C 1
ATOM 1290 O O . PHE A 1 155 ? -5.174 -12.337 -2.033 1.00 91.31 155 PHE A O 1
ATOM 1297 N N . VAL A 1 156 ? -4.167 -11.436 -0.217 1.00 93.19 156 VAL A N 1
ATOM 1298 C CA . VAL A 1 156 ? -4.729 -12.360 0.778 1.00 93.19 156 VAL A CA 1
ATOM 1299 C C . VAL A 1 156 ? -6.254 -12.488 0.671 1.00 93.19 156 VAL A C 1
ATOM 1301 O O . VAL A 1 156 ? -6.956 -11.520 0.371 1.00 93.19 156 VAL A O 1
ATOM 1304 N N . ASP A 1 157 ? -6.769 -13.703 0.873 1.00 93.75 157 ASP A N 1
ATOM 1305 C CA . ASP A 1 157 ? -8.202 -13.992 0.796 1.00 93.75 157 ASP A CA 1
ATOM 1306 C C . ASP A 1 157 ? -8.887 -13.735 2.143 1.00 93.75 157 ASP A C 1
ATOM 1308 O O . ASP A 1 157 ? -8.603 -14.431 3.116 1.00 93.75 157 ASP A O 1
ATOM 1312 N N . LEU A 1 158 ? -9.738 -12.710 2.224 1.00 94.56 158 LEU A N 1
ATOM 1313 C CA . LEU A 1 158 ? -10.427 -12.330 3.460 1.00 94.56 158 LEU A CA 1
ATOM 1314 C C . LEU A 1 158 ? -11.880 -12.826 3.408 1.00 94.56 158 LEU A C 1
ATOM 1316 O O . LEU A 1 158 ? -12.697 -12.288 2.660 1.00 94.56 158 LEU A O 1
ATOM 1320 N N . ASP A 1 159 ? -12.220 -13.839 4.214 1.00 94.19 159 ASP A N 1
ATOM 1321 C CA . ASP A 1 159 ? -13.595 -14.352 4.304 1.00 94.19 159 ASP A CA 1
ATOM 1322 C C . ASP A 1 159 ? -14.429 -13.561 5.322 1.00 94.19 159 ASP A C 1
ATOM 1324 O O . ASP A 1 159 ? -14.352 -13.767 6.534 1.00 94.19 159 ASP A O 1
ATOM 1328 N N . PHE A 1 160 ? -15.283 -12.673 4.814 1.00 96.31 160 PHE A N 1
ATOM 1329 C CA . PHE A 1 160 ? -16.152 -11.823 5.629 1.00 96.31 160 PHE A CA 1
ATOM 1330 C C . PHE A 1 160 ? -17.401 -12.521 6.184 1.00 96.31 160 PHE A C 1
ATOM 1332 O O . PHE A 1 160 ? -18.126 -11.899 6.963 1.00 96.31 160 PHE A O 1
ATOM 1339 N N . LYS A 1 161 ? -17.688 -13.781 5.815 1.00 96.81 161 LYS A N 1
ATOM 1340 C CA . LYS A 1 161 ? -18.947 -14.459 6.186 1.00 96.81 161 LYS A CA 1
ATOM 1341 C C . LYS A 1 161 ? -19.176 -14.504 7.691 1.00 96.81 161 LYS A C 1
ATOM 1343 O O . LYS A 1 161 ? -20.305 -14.333 8.140 1.00 96.81 161 LYS A O 1
ATOM 1348 N N . GLU A 1 162 ? -18.132 -14.779 8.468 1.00 96.44 162 GLU A N 1
ATOM 1349 C CA . GLU A 1 162 ? -18.263 -14.893 9.921 1.00 96.44 162 GLU A CA 1
ATOM 1350 C C . GLU A 1 162 ? -18.534 -13.531 10.569 1.00 96.44 162 GLU A C 1
ATOM 1352 O O . GLU A 1 162 ? -19.456 -13.404 11.372 1.00 96.44 162 GLU A O 1
ATOM 1357 N N . MET A 1 163 ? -17.797 -12.497 10.156 1.00 96.62 163 MET A N 1
ATOM 1358 C CA . MET A 1 163 ? -18.006 -11.128 10.629 1.00 96.62 163 MET A CA 1
ATOM 1359 C C . MET A 1 163 ? -19.409 -10.615 10.282 1.00 96.62 163 MET A C 1
ATOM 1361 O O . MET A 1 163 ? -20.066 -9.994 11.113 1.00 96.62 163 MET A O 1
ATOM 1365 N N . GLU A 1 164 ? -19.885 -10.909 9.071 1.00 97.50 164 GLU A N 1
ATOM 1366 C CA . GLU A 1 164 ? -21.228 -10.555 8.613 1.00 97.50 164 GLU A CA 1
ATOM 1367 C C . GLU A 1 164 ? -22.314 -11.205 9.471 1.00 97.50 164 GLU A C 1
ATOM 1369 O O . GLU A 1 164 ? -23.211 -10.508 9.943 1.00 97.50 164 GLU A O 1
ATOM 1374 N N . ARG A 1 165 ? -22.193 -12.510 9.756 1.00 97.62 165 ARG A N 1
ATOM 1375 C CA . ARG A 1 165 ? -23.104 -13.194 10.686 1.00 97.62 165 ARG A CA 1
ATOM 1376 C C . ARG A 1 165 ? -23.060 -12.565 12.072 1.00 97.62 165 ARG A C 1
ATOM 1378 O O . ARG A 1 165 ? -24.108 -12.250 12.614 1.00 97.62 165 ARG A O 1
ATOM 1385 N N . ASN A 1 166 ? -21.871 -12.314 12.619 1.00 97.31 166 ASN A N 1
ATOM 1386 C CA . ASN A 1 166 ? -21.735 -11.725 13.952 1.00 97.31 166 ASN A CA 1
ATOM 1387 C C . ASN A 1 166 ? -22.340 -10.309 14.037 1.00 97.31 166 ASN A C 1
ATOM 1389 O O . ASN A 1 166 ? -22.875 -9.947 15.083 1.00 97.31 166 ASN A O 1
ATOM 1393 N N . ILE A 1 167 ? -22.311 -9.518 12.958 1.00 95.88 167 ILE A N 1
ATOM 1394 C CA . ILE A 1 167 ? -22.990 -8.212 12.897 1.00 95.88 167 ILE A CA 1
ATOM 1395 C C . ILE A 1 167 ? -24.515 -8.383 12.840 1.00 95.88 167 ILE A C 1
ATOM 1397 O O . ILE A 1 167 ? -25.222 -7.732 13.609 1.00 95.88 167 ILE A O 1
ATOM 1401 N N . VAL A 1 168 ? -25.022 -9.273 11.980 1.00 95.81 168 VAL A N 1
ATOM 1402 C CA . VAL A 1 168 ? -26.466 -9.544 11.831 1.00 95.81 168 VAL A CA 1
ATOM 1403 C C . VAL A 1 168 ? -27.067 -10.104 13.122 1.00 95.81 168 VAL A C 1
ATOM 1405 O O . VAL A 1 168 ? -28.092 -9.613 13.597 1.00 95.81 168 VAL A O 1
ATOM 1408 N N . ASP A 1 169 ? -26.385 -11.072 13.730 1.00 97.06 169 ASP A N 1
ATOM 1409 C CA . ASP A 1 169 ? -26.788 -11.739 14.972 1.00 97.06 169 ASP A CA 1
ATOM 1410 C C . ASP A 1 169 ? -26.520 -10.878 16.215 1.00 97.06 169 ASP A C 1
ATOM 1412 O O . ASP A 1 169 ? -26.825 -11.284 17.337 1.00 97.06 169 ASP A O 1
ATOM 1416 N N . ARG A 1 170 ? -25.959 -9.676 16.027 1.00 95.56 170 ARG A N 1
ATOM 1417 C CA . ARG A 1 170 ? -25.637 -8.713 17.083 1.00 95.56 170 ARG A CA 1
ATOM 1418 C C . ARG A 1 170 ? -24.757 -9.300 18.184 1.00 95.56 170 ARG A C 1
ATOM 1420 O O . ARG A 1 170 ? -25.036 -9.135 19.369 1.00 95.56 170 ARG A O 1
ATOM 1427 N N . ASN A 1 171 ? -23.677 -9.964 17.784 1.00 95.94 171 ASN A N 1
ATOM 1428 C CA . ASN A 1 171 ? -22.707 -10.588 18.674 1.00 95.94 171 ASN A CA 1
ATOM 1429 C C . ASN A 1 171 ? -21.414 -9.749 18.764 1.00 95.94 171 ASN A C 1
ATOM 1431 O O . ASN A 1 171 ? -20.440 -10.041 18.062 1.00 95.94 171 ASN A O 1
ATOM 1435 N N . PRO A 1 172 ? -21.381 -8.693 19.602 1.00 94.88 172 PRO A N 1
ATOM 1436 C CA . PRO A 1 172 ? -20.269 -7.747 19.630 1.00 94.88 172 PRO A CA 1
ATOM 1437 C C . PRO A 1 172 ? -18.964 -8.356 20.146 1.00 94.88 172 PRO A C 1
ATOM 1439 O O . PRO A 1 172 ? -17.898 -7.868 19.797 1.00 94.88 172 PRO A O 1
ATOM 1442 N N . GLU A 1 173 ? -19.026 -9.429 20.934 1.00 94.25 173 GLU A N 1
ATOM 1443 C CA . GLU A 1 173 ? -17.850 -10.067 21.538 1.00 94.25 173 GLU A CA 1
ATOM 1444 C C . GLU A 1 173 ? -16.988 -10.804 20.504 1.00 94.25 173 GLU A C 1
ATOM 1446 O O . GLU A 1 173 ? -15.775 -10.920 20.668 1.00 94.25 173 GLU A O 1
ATOM 1451 N N . LYS A 1 174 ? -17.597 -11.281 19.411 1.00 96.06 174 LYS A N 1
ATOM 1452 C CA . LYS A 1 174 ? -16.888 -12.034 18.364 1.00 96.06 174 LYS A CA 1
ATOM 1453 C C . LYS A 1 174 ? -16.301 -11.156 17.262 1.00 96.06 174 LYS A C 1
ATOM 1455 O O . LYS A 1 174 ? -15.305 -11.538 16.650 1.00 96.06 174 LYS A O 1
ATOM 1460 N N . ILE A 1 175 ? -16.879 -9.979 17.023 1.00 96.38 175 ILE A N 1
ATOM 1461 C CA . ILE A 1 175 ? -16.471 -9.083 15.930 1.00 96.38 175 ILE A CA 1
ATOM 1462 C C . ILE A 1 175 ? -14.990 -8.657 16.030 1.00 96.38 175 ILE A C 1
ATOM 1464 O O . ILE A 1 175 ? -14.309 -8.727 15.003 1.00 96.38 175 ILE A O 1
ATOM 1468 N N . PRO A 1 176 ? -14.436 -8.281 17.206 1.00 95.62 176 PRO A N 1
ATOM 1469 C CA . PRO A 1 176 ? -13.025 -7.914 17.321 1.00 95.62 176 PRO A CA 1
ATOM 1470 C C . PRO A 1 176 ? -12.087 -9.029 16.860 1.00 95.62 176 PRO A C 1
ATOM 1472 O O . PRO A 1 176 ? -11.124 -8.763 16.148 1.00 95.62 176 PRO A O 1
ATOM 1475 N N . MET A 1 177 ? -12.398 -10.288 17.188 1.00 96.00 177 MET A N 1
ATOM 1476 C CA . MET A 1 177 ? -11.597 -11.435 16.752 1.00 96.00 177 MET A CA 1
ATOM 1477 C C . MET A 1 177 ? -11.566 -11.549 15.223 1.00 96.00 177 MET A C 1
ATOM 1479 O O . MET A 1 177 ? -10.504 -11.778 14.645 1.00 96.00 177 MET A O 1
ATOM 1483 N N . ASN A 1 178 ? -12.703 -11.339 14.546 1.00 96.25 178 ASN A N 1
ATOM 1484 C CA . ASN A 1 178 ? -12.734 -11.326 13.081 1.00 96.25 178 ASN A CA 1
ATOM 1485 C C . ASN A 1 178 ? -11.857 -10.199 12.515 1.00 96.25 178 ASN A C 1
ATOM 1487 O O . ASN A 1 178 ? -11.065 -10.436 11.604 1.00 96.25 178 ASN A O 1
ATOM 1491 N N . VAL A 1 179 ? -11.952 -8.999 13.094 1.00 97.19 179 VAL A N 1
ATOM 1492 C CA . VAL A 1 179 ? -11.152 -7.839 12.682 1.00 97.19 179 VAL A CA 1
ATOM 1493 C C . VAL A 1 179 ? -9.651 -8.104 12.840 1.00 97.19 179 VAL A C 1
ATOM 1495 O O . VAL A 1 179 ? -8.895 -7.936 11.881 1.00 97.19 179 VAL A O 1
ATOM 1498 N N . PHE A 1 180 ? -9.209 -8.562 14.014 1.00 96.31 180 PHE A N 1
ATOM 1499 C CA . PHE A 1 180 ? -7.793 -8.839 14.269 1.00 96.31 180 PHE A CA 1
ATOM 1500 C C . PHE A 1 180 ? -7.247 -9.954 13.374 1.00 96.31 180 PHE A C 1
ATOM 1502 O O . PHE A 1 180 ? -6.108 -9.865 12.912 1.00 96.31 180 PHE A O 1
ATOM 1509 N N . ASN A 1 181 ? -8.059 -10.968 13.060 1.00 97.19 181 ASN A N 1
ATOM 1510 C CA . ASN A 1 181 ? -7.679 -11.999 12.096 1.00 97.19 181 ASN A CA 1
ATOM 1511 C C . ASN A 1 181 ? -7.424 -11.404 10.705 1.00 97.19 181 ASN A C 1
ATOM 1513 O O . ASN A 1 181 ? -6.398 -11.714 10.099 1.00 97.19 181 ASN A O 1
ATOM 1517 N N . PHE A 1 182 ? -8.281 -10.498 10.221 1.00 98.12 182 PHE A N 1
ATOM 1518 C CA . PHE A 1 182 ? -8.056 -9.824 8.939 1.00 98.12 182 PHE A CA 1
ATOM 1519 C C . PHE A 1 182 ? -6.801 -8.948 8.949 1.00 98.12 182 PHE A C 1
ATOM 1521 O O . PHE A 1 182 ? -5.997 -9.034 8.021 1.00 98.12 182 PHE A O 1
ATOM 1528 N N . ILE A 1 183 ? -6.571 -8.171 10.012 1.00 97.75 183 ILE A N 1
ATOM 1529 C CA . ILE A 1 183 ? -5.350 -7.359 10.157 1.00 97.75 183 ILE A CA 1
ATOM 1530 C C . ILE A 1 183 ? -4.103 -8.253 10.126 1.00 97.75 183 ILE A C 1
ATOM 1532 O O . ILE A 1 183 ? -3.149 -7.973 9.397 1.00 97.75 183 ILE A O 1
ATOM 1536 N N . LYS A 1 184 ? -4.118 -9.374 10.857 1.00 97.00 184 LYS A N 1
ATOM 1537 C CA . LYS A 1 184 ? -3.014 -10.344 10.878 1.00 97.00 184 LYS A CA 1
ATOM 1538 C C . LYS A 1 184 ? -2.749 -10.943 9.497 1.00 97.00 184 LYS A C 1
ATOM 1540 O O . LYS A 1 184 ? -1.592 -11.110 9.117 1.00 97.00 184 LYS A O 1
ATOM 1545 N N . MET A 1 185 ? -3.802 -11.253 8.745 1.00 97.19 185 MET A N 1
ATOM 1546 C CA . MET A 1 185 ? -3.706 -11.764 7.377 1.00 97.19 185 MET A CA 1
ATOM 1547 C C . MET A 1 185 ? -3.098 -10.729 6.421 1.00 97.19 185 MET A C 1
ATOM 1549 O O . MET A 1 185 ? -2.199 -11.072 5.652 1.00 97.19 185 MET A O 1
ATOM 1553 N N . ILE A 1 186 ? -3.510 -9.460 6.520 1.00 97.25 186 ILE A N 1
ATOM 1554 C CA . ILE A 1 186 ? -2.925 -8.349 5.751 1.00 97.25 186 ILE A CA 1
ATOM 1555 C C . ILE A 1 186 ? -1.437 -8.192 6.091 1.00 97.25 186 ILE A C 1
ATOM 1557 O O . ILE A 1 186 ? -0.601 -8.178 5.191 1.00 97.25 186 ILE A O 1
ATOM 1561 N N . LEU A 1 187 ? -1.069 -8.147 7.374 1.00 96.12 187 LEU A N 1
ATOM 1562 C CA . LEU A 1 187 ? 0.337 -8.054 7.786 1.00 96.12 187 LEU A CA 1
ATOM 1563 C C . LEU A 1 187 ? 1.163 -9.254 7.318 1.00 96.12 187 LEU A C 1
ATOM 1565 O O . LEU A 1 187 ? 2.294 -9.090 6.865 1.00 96.12 187 LEU A O 1
ATOM 1569 N N . SER A 1 188 ? 0.603 -10.463 7.398 1.00 94.56 188 SER A N 1
ATOM 1570 C CA . SER A 1 188 ? 1.270 -11.674 6.920 1.00 94.56 188 SER A CA 1
ATOM 1571 C C . SER A 1 188 ? 1.566 -11.607 5.425 1.00 94.56 188 SER A C 1
ATOM 1573 O O . SER A 1 188 ? 2.628 -12.065 5.014 1.00 94.56 188 SER A O 1
ATOM 1575 N N . PHE A 1 189 ? 0.667 -11.025 4.624 1.00 94.12 189 PHE A N 1
ATOM 1576 C CA . PHE A 1 189 ? 0.914 -10.790 3.204 1.00 94.12 189 PHE A CA 1
ATOM 1577 C C . PHE A 1 189 ? 2.158 -9.913 3.005 1.00 94.12 189 PHE A C 1
ATOM 1579 O O . PHE A 1 189 ? 3.107 -10.360 2.360 1.00 94.12 189 PHE A O 1
ATOM 1586 N N . TYR A 1 190 ? 2.222 -8.736 3.641 1.00 93.88 190 TYR A N 1
ATOM 1587 C CA . TYR A 1 190 ? 3.376 -7.832 3.518 1.00 93.88 190 TYR A CA 1
ATOM 1588 C C . TYR A 1 190 ? 4.684 -8.457 4.018 1.00 93.88 190 TYR A C 1
ATOM 1590 O O . TYR A 1 190 ? 5.717 -8.335 3.364 1.00 93.88 190 TYR A O 1
ATOM 1598 N N . ARG A 1 191 ? 4.638 -9.202 5.129 1.00 92.88 191 ARG A N 1
ATOM 1599 C CA . ARG A 1 191 ? 5.795 -9.937 5.677 1.00 92.88 191 ARG A CA 1
ATOM 1600 C C . ARG A 1 191 ? 6.263 -11.100 4.809 1.00 92.88 191 ARG A C 1
ATOM 1602 O O . ARG A 1 191 ? 7.338 -11.634 5.056 1.00 92.88 191 ARG A O 1
ATOM 1609 N N . SER A 1 192 ? 5.439 -11.535 3.861 1.00 90.06 192 SER A N 1
ATOM 1610 C CA . SER A 1 192 ? 5.764 -12.619 2.938 1.00 90.06 192 SER A CA 1
ATOM 1611 C C . SER A 1 192 ? 6.189 -12.135 1.557 1.00 90.06 192 SER A C 1
ATOM 1613 O O . SER A 1 192 ? 6.616 -12.970 0.767 1.00 90.06 192 SER A O 1
ATOM 1615 N N . LEU A 1 193 ? 6.104 -10.827 1.263 1.00 85.88 193 LEU A N 1
ATOM 1616 C CA . LEU A 1 193 ? 6.419 -10.265 -0.059 1.00 85.88 193 LEU A CA 1
ATOM 1617 C C . LEU A 1 193 ? 7.804 -10.694 -0.559 1.00 85.88 193 LEU A C 1
ATOM 1619 O O . LEU A 1 193 ? 7.957 -11.047 -1.723 1.00 85.88 193 LEU A O 1
ATOM 1623 N N . ASP A 1 194 ? 8.798 -10.743 0.329 1.00 78.44 194 ASP A N 1
ATOM 1624 C CA . ASP A 1 194 ? 10.181 -11.141 0.034 1.00 78.44 194 ASP A CA 1
ATOM 1625 C C . ASP A 1 194 ? 10.349 -12.607 -0.396 1.00 78.44 194 ASP A C 1
ATOM 1627 O O . ASP A 1 194 ? 11.378 -12.959 -0.988 1.00 78.44 194 ASP A O 1
ATOM 1631 N N . LYS A 1 195 ? 9.342 -13.437 -0.106 1.00 80.62 195 LYS A N 1
ATOM 1632 C CA . LYS A 1 195 ? 9.256 -14.867 -0.423 1.00 80.62 195 LYS A CA 1
ATOM 1633 C C . LYS A 1 195 ? 8.318 -15.161 -1.591 1.00 80.62 195 LYS A C 1
ATOM 1635 O O . LYS A 1 195 ? 8.234 -16.318 -2.001 1.00 80.62 195 LYS A O 1
ATOM 1640 N N . ILE A 1 196 ? 7.596 -14.164 -2.103 1.00 76.31 196 ILE A N 1
ATOM 1641 C CA . ILE A 1 196 ? 6.703 -14.359 -3.243 1.00 76.31 196 ILE A CA 1
ATOM 1642 C C . ILE A 1 196 ? 7.557 -14.521 -4.507 1.00 76.31 196 ILE A C 1
ATOM 1644 O O . ILE A 1 196 ? 8.243 -13.593 -4.932 1.00 76.31 196 ILE A O 1
ATOM 1648 N N . ASP A 1 197 ? 7.472 -15.698 -5.129 1.00 72.38 197 ASP A N 1
ATOM 1649 C CA . ASP A 1 197 ? 8.049 -15.979 -6.449 1.00 72.38 197 ASP A CA 1
ATOM 1650 C C . ASP A 1 197 ? 7.114 -15.465 -7.557 1.00 72.38 197 ASP A C 1
ATOM 1652 O O . ASP A 1 197 ? 6.502 -16.215 -8.318 1.00 72.38 197 ASP A O 1
ATOM 1656 N N . ASP A 1 198 ? 6.915 -14.149 -7.567 1.00 76.88 198 ASP A N 1
ATOM 1657 C CA . ASP A 1 198 ? 6.129 -13.448 -8.573 1.00 76.88 198 ASP A CA 1
ATOM 1658 C C . ASP A 1 198 ? 7.063 -12.547 -9.367 1.00 76.88 198 ASP A C 1
ATOM 1660 O O . ASP A 1 198 ? 7.616 -11.588 -8.824 1.00 76.88 198 ASP A O 1
ATOM 1664 N N . LYS A 1 199 ? 7.254 -12.870 -10.650 1.00 70.19 199 LYS A N 1
ATOM 1665 C CA . LYS A 1 199 ? 8.169 -12.149 -11.548 1.00 70.19 199 LYS A CA 1
ATOM 1666 C C . LYS A 1 199 ? 7.887 -10.648 -11.565 1.00 70.19 199 LYS A C 1
ATOM 1668 O O . LYS A 1 199 ? 8.831 -9.865 -11.630 1.00 70.19 199 LYS A O 1
ATOM 1673 N N . ASP A 1 200 ? 6.622 -10.269 -11.405 1.00 67.81 200 ASP A N 1
ATOM 1674 C CA . ASP A 1 200 ? 6.184 -8.877 -11.373 1.00 67.81 200 ASP A CA 1
ATOM 1675 C C . ASP A 1 200 ? 6.664 -8.155 -10.099 1.00 67.81 200 ASP A C 1
ATOM 1677 O O . ASP A 1 200 ? 6.997 -6.972 -10.125 1.00 67.81 200 ASP A O 1
ATOM 1681 N N . LEU A 1 201 ? 6.765 -8.862 -8.969 1.00 74.19 201 LEU A N 1
ATOM 1682 C CA . LEU A 1 201 ? 7.156 -8.280 -7.683 1.00 74.19 201 LEU A CA 1
ATOM 1683 C C . LEU A 1 201 ? 8.647 -8.432 -7.369 1.00 74.19 201 LEU A C 1
ATOM 1685 O O . LEU A 1 201 ? 9.184 -7.593 -6.648 1.00 74.19 201 LEU A O 1
ATOM 1689 N N . ILE A 1 202 ? 9.339 -9.439 -7.917 1.00 74.94 202 ILE A N 1
ATOM 1690 C CA . ILE A 1 202 ? 10.778 -9.682 -7.678 1.00 74.94 202 ILE A CA 1
ATOM 1691 C C . ILE A 1 202 ? 11.615 -8.419 -7.915 1.00 74.94 202 ILE A C 1
ATOM 1693 O O . ILE A 1 202 ? 12.563 -8.144 -7.177 1.00 74.94 202 ILE A O 1
ATOM 1697 N N . ILE A 1 203 ? 11.223 -7.613 -8.900 1.00 69.25 203 ILE A N 1
ATOM 1698 C CA . ILE A 1 203 ? 11.918 -6.385 -9.278 1.00 69.25 203 ILE A CA 1
ATOM 1699 C C . ILE A 1 203 ? 11.844 -5.304 -8.174 1.00 69.25 203 ILE A C 1
ATOM 1701 O O . ILE A 1 203 ? 12.704 -4.430 -8.085 1.00 69.25 203 ILE A O 1
ATOM 1705 N N . LEU A 1 204 ? 10.866 -5.389 -7.268 1.00 74.25 204 LEU A N 1
ATOM 1706 C CA . LEU A 1 204 ? 10.661 -4.464 -6.148 1.00 74.25 204 LEU A CA 1
ATOM 1707 C C . LEU A 1 204 ? 11.214 -4.975 -4.813 1.00 74.25 204 LEU A C 1
ATOM 1709 O O . LEU A 1 204 ? 10.956 -4.358 -3.777 1.00 74.25 204 LEU A O 1
ATOM 1713 N N . LYS A 1 205 ? 11.976 -6.076 -4.802 1.00 76.19 205 LYS A N 1
ATOM 1714 C CA . LYS A 1 205 ? 12.404 -6.741 -3.560 1.00 76.19 205 LYS A CA 1
ATOM 1715 C C . LYS A 1 205 ? 13.115 -5.814 -2.571 1.00 76.19 205 LYS A C 1
ATOM 1717 O O . LYS A 1 205 ? 12.919 -5.937 -1.365 1.00 76.19 205 LYS A O 1
ATOM 1722 N N . SER A 1 206 ? 13.894 -4.853 -3.068 1.00 75.31 206 SER A N 1
ATOM 1723 C CA . SER A 1 206 ? 14.588 -3.852 -2.245 1.00 75.31 206 SER A CA 1
ATOM 1724 C C . SER A 1 206 ? 13.650 -2.898 -1.493 1.00 75.31 206 SER A C 1
ATOM 1726 O O . SER A 1 206 ? 14.079 -2.276 -0.525 1.00 75.31 206 SER A O 1
ATOM 1728 N N . LYS A 1 207 ? 12.380 -2.796 -1.905 1.00 78.75 207 LYS A N 1
ATOM 1729 C CA . LYS A 1 207 ? 11.384 -1.855 -1.370 1.00 78.75 207 LYS A CA 1
ATOM 1730 C C . LYS A 1 207 ? 10.338 -2.510 -0.468 1.00 78.75 207 LYS A C 1
ATOM 1732 O O . LYS A 1 207 ? 9.590 -1.805 0.199 1.00 78.75 207 LYS A O 1
ATOM 1737 N N . PHE A 1 208 ? 10.265 -3.840 -0.408 1.00 86.62 208 PHE A N 1
ATOM 1738 C CA . PHE A 1 208 ? 9.235 -4.543 0.372 1.00 86.62 208 PHE A CA 1
ATOM 1739 C C . PHE A 1 208 ? 9.232 -4.191 1.855 1.00 86.62 208 PHE A C 1
ATOM 1741 O O . PHE A 1 208 ? 8.159 -4.066 2.444 1.00 86.62 208 PHE A O 1
ATOM 1748 N N . LEU A 1 209 ? 10.417 -3.985 2.436 1.00 87.38 209 LEU A N 1
ATOM 1749 C CA . LEU A 1 209 ? 10.539 -3.561 3.827 1.00 87.38 209 LEU A CA 1
ATOM 1750 C C . LEU A 1 209 ? 9.803 -2.236 4.070 1.00 87.38 209 LEU A C 1
ATOM 1752 O O . LEU A 1 209 ? 9.209 -2.051 5.124 1.00 87.38 209 LEU A O 1
ATOM 1756 N N . ASP A 1 210 ? 9.779 -1.345 3.083 1.00 88.81 210 ASP A N 1
ATOM 1757 C CA . ASP A 1 210 ? 9.232 0.000 3.243 1.00 88.81 210 ASP A CA 1
ATOM 1758 C C . ASP A 1 210 ? 7.709 -0.019 3.160 1.00 88.81 210 ASP A C 1
ATOM 1760 O O . ASP A 1 210 ? 7.038 0.594 3.988 1.00 88.81 210 ASP A O 1
ATOM 1764 N N . PHE A 1 211 ? 7.154 -0.809 2.237 1.00 90.81 211 PHE A N 1
ATOM 1765 C CA . PHE A 1 211 ? 5.716 -1.081 2.203 1.00 90.81 211 PHE A CA 1
ATOM 1766 C C . PHE A 1 211 ? 5.242 -1.761 3.492 1.00 90.81 211 PHE A C 1
ATOM 1768 O O . PHE A 1 211 ? 4.224 -1.359 4.057 1.00 90.81 211 PHE A O 1
ATOM 1775 N N . LEU A 1 212 ? 6.002 -2.739 3.999 1.00 93.19 212 LEU A N 1
ATOM 1776 C CA . LEU A 1 212 ? 5.719 -3.370 5.287 1.00 93.19 212 LEU A CA 1
ATOM 1777 C C . LEU A 1 212 ? 5.740 -2.342 6.426 1.00 93.19 212 LEU A C 1
ATOM 1779 O O . LEU A 1 212 ? 4.781 -2.282 7.187 1.00 93.19 212 LEU A O 1
ATOM 1783 N N . MET A 1 213 ? 6.774 -1.500 6.508 1.00 92.75 213 MET A N 1
ATOM 1784 C CA . MET A 1 213 ? 6.881 -0.456 7.533 1.00 92.75 213 MET A CA 1
ATOM 1785 C C . MET A 1 213 ? 5.701 0.521 7.501 1.00 92.75 213 MET A C 1
ATOM 1787 O O . MET A 1 213 ? 5.213 0.919 8.558 1.00 92.75 213 MET A O 1
ATOM 1791 N N . ILE A 1 214 ? 5.222 0.908 6.314 1.00 94.56 214 ILE A N 1
ATOM 1792 C CA . ILE A 1 214 ? 4.047 1.780 6.162 1.00 94.56 214 ILE A CA 1
ATOM 1793 C C . ILE A 1 214 ? 2.793 1.103 6.729 1.00 94.56 214 ILE A C 1
ATOM 1795 O O . ILE A 1 214 ? 2.046 1.718 7.493 1.00 94.56 214 ILE A O 1
ATOM 1799 N N . VAL A 1 215 ? 2.564 -0.164 6.382 1.00 95.88 215 VAL A N 1
ATOM 1800 C CA . VAL A 1 215 ? 1.386 -0.916 6.839 1.00 95.88 215 VAL A CA 1
ATOM 1801 C C . VAL A 1 215 ? 1.459 -1.206 8.338 1.00 95.88 215 VAL A C 1
ATOM 1803 O O . VAL A 1 215 ? 0.464 -1.032 9.037 1.00 95.88 215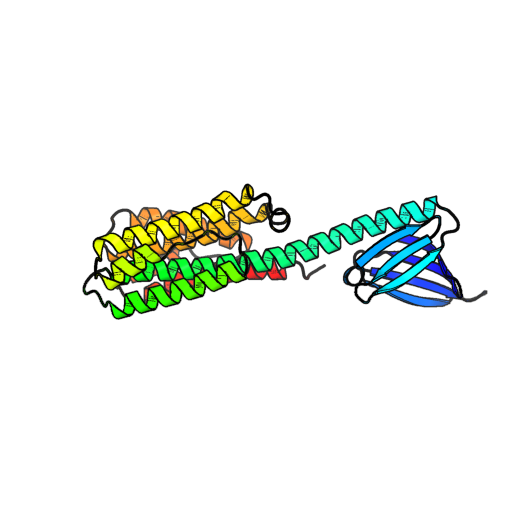 VAL A O 1
ATOM 1806 N N . GLU A 1 216 ? 2.629 -1.575 8.861 1.00 95.50 216 GLU A N 1
ATOM 1807 C CA . GLU A 1 216 ? 2.852 -1.751 10.301 1.00 95.50 216 GLU A CA 1
ATOM 1808 C C . GLU A 1 216 ? 2.639 -0.443 11.066 1.00 95.50 216 GLU A C 1
ATOM 1810 O O . GLU A 1 216 ? 1.994 -0.453 12.112 1.00 95.50 216 GLU A O 1
ATOM 1815 N N . SER A 1 217 ? 3.078 0.692 10.512 1.00 95.50 217 SER A N 1
ATOM 1816 C CA . SER A 1 217 ? 2.805 2.010 11.098 1.00 95.50 217 SER A CA 1
ATOM 1817 C C . SER A 1 217 ? 1.304 2.301 11.164 1.00 95.50 217 SER A C 1
ATOM 1819 O O . SER A 1 217 ? 0.849 2.875 12.147 1.00 95.50 217 SER A O 1
ATOM 1821 N N . ALA A 1 218 ? 0.523 1.891 10.156 1.00 96.81 218 ALA A N 1
ATOM 1822 C CA . ALA A 1 218 ? -0.931 2.077 10.145 1.00 96.81 218 ALA A CA 1
ATOM 1823 C C . ALA A 1 218 ? -1.643 1.203 11.181 1.00 96.81 218 ALA A C 1
ATOM 1825 O O . ALA A 1 218 ? -2.566 1.676 11.844 1.00 96.81 218 ALA A O 1
ATOM 1826 N N . VAL A 1 219 ? -1.206 -0.047 11.350 1.00 96.75 219 VAL A N 1
ATOM 1827 C CA . VAL A 1 219 ? -1.733 -0.923 12.405 1.00 96.75 219 VAL A CA 1
ATOM 1828 C C . VAL A 1 219 ? -1.401 -0.353 13.781 1.00 96.75 219 VAL A C 1
ATOM 1830 O O . VAL A 1 219 ? -2.313 -0.158 14.576 1.00 96.75 219 VAL A O 1
ATOM 1833 N N . LEU A 1 220 ? -0.132 -0.017 14.029 1.00 96.12 220 LEU A N 1
ATOM 1834 C CA . LEU A 1 220 ? 0.326 0.513 15.314 1.00 96.12 220 LEU A CA 1
ATOM 1835 C C . LEU A 1 220 ? -0.364 1.832 15.675 1.00 96.12 220 LEU A C 1
ATOM 1837 O O . LEU A 1 220 ? -0.777 2.022 16.811 1.00 96.12 220 LEU A O 1
ATOM 1841 N N . LEU A 1 221 ? -0.540 2.733 14.706 1.00 96.19 221 LEU A N 1
ATOM 1842 C CA . LEU A 1 221 ? -1.255 3.990 14.917 1.00 96.19 221 LEU A CA 1
ATOM 1843 C C . LEU A 1 221 ? -2.679 3.763 15.426 1.00 96.19 221 LEU A C 1
ATOM 1845 O O . LEU A 1 221 ? -3.131 4.433 16.352 1.00 96.19 221 LEU A O 1
ATOM 1849 N N . ASN A 1 222 ? -3.394 2.837 14.792 1.00 95.56 222 ASN A N 1
ATOM 1850 C CA . ASN A 1 222 ? -4.764 2.533 15.164 1.00 95.56 222 ASN A CA 1
ATOM 1851 C C . ASN A 1 222 ? -4.852 1.773 16.496 1.00 95.56 222 ASN A C 1
ATOM 1853 O O . ASN A 1 222 ? -5.805 1.991 17.243 1.00 95.56 222 ASN A O 1
ATOM 1857 N N . ASP A 1 223 ? -3.856 0.946 16.807 1.00 94.31 223 ASP A N 1
ATOM 1858 C CA . ASP A 1 223 ? -3.731 0.267 18.097 1.00 94.31 223 ASP A CA 1
ATOM 1859 C C . ASP A 1 223 ? -3.523 1.278 19.234 1.00 94.31 223 ASP A C 1
ATOM 1861 O O . ASP A 1 223 ? -4.297 1.293 20.185 1.00 94.31 223 ASP A O 1
ATOM 1865 N N . ILE A 1 224 ? -2.618 2.249 19.053 1.00 94.06 224 ILE A N 1
ATOM 1866 C CA . ILE A 1 224 ? -2.413 3.375 19.981 1.00 94.06 224 ILE A CA 1
ATOM 1867 C C . ILE A 1 224 ? -3.712 4.162 20.193 1.00 94.06 224 ILE A C 1
ATOM 1869 O O . ILE A 1 224 ? -4.073 4.490 21.324 1.00 94.06 224 ILE A O 1
ATOM 1873 N N . ILE A 1 225 ? -4.430 4.493 19.111 1.00 93.38 225 ILE A N 1
ATOM 1874 C CA . ILE A 1 225 ? -5.709 5.220 19.190 1.00 93.38 225 ILE A CA 1
ATOM 1875 C C . ILE A 1 225 ? -6.724 4.420 20.013 1.00 93.38 225 ILE A C 1
ATOM 1877 O O . ILE A 1 225 ? -7.385 4.983 20.890 1.00 93.38 225 ILE A O 1
ATOM 1881 N N . LEU A 1 226 ? -6.846 3.118 19.743 1.00 92.06 226 LEU A N 1
ATOM 1882 C CA . LEU A 1 226 ? -7.724 2.225 20.489 1.00 92.06 226 LEU A CA 1
ATOM 1883 C C . LEU A 1 226 ? -7.312 2.163 21.965 1.00 92.06 226 LEU A C 1
ATOM 1885 O O . LEU A 1 226 ? -8.169 2.364 22.826 1.00 92.06 226 LEU A O 1
ATOM 1889 N N . GLY A 1 227 ? -6.022 1.971 22.243 1.00 91.81 227 GLY A N 1
ATOM 1890 C CA . GLY A 1 227 ? -5.420 1.934 23.572 1.00 91.81 227 GLY A CA 1
ATOM 1891 C C . GLY A 1 227 ? -5.713 3.197 24.380 1.00 91.81 227 GLY A C 1
ATOM 1892 O O . GLY A 1 227 ? -6.211 3.107 25.500 1.00 91.81 227 GLY A O 1
ATOM 1893 N N . ILE A 1 228 ? -5.530 4.387 23.795 1.00 91.12 228 ILE A N 1
ATOM 1894 C CA . ILE A 1 228 ? -5.877 5.668 24.440 1.00 91.12 228 ILE A CA 1
ATOM 1895 C C . ILE A 1 228 ? -7.365 5.715 24.802 1.00 91.12 228 ILE A C 1
ATOM 1897 O O . ILE A 1 228 ? -7.734 6.157 25.889 1.00 91.12 228 ILE A O 1
ATOM 1901 N N . ILE A 1 229 ? -8.231 5.255 23.899 1.00 88.38 229 ILE A N 1
ATOM 1902 C CA . ILE A 1 229 ? -9.685 5.300 24.075 1.00 88.38 229 ILE A CA 1
ATOM 1903 C C . ILE A 1 229 ? -10.175 4.325 25.158 1.00 88.38 229 ILE A C 1
ATOM 1905 O O . ILE A 1 229 ? -11.177 4.617 25.818 1.00 88.38 229 ILE A O 1
ATOM 1909 N N . ILE A 1 230 ? -9.518 3.172 25.324 1.00 88.19 230 ILE A N 1
ATOM 1910 C CA . ILE A 1 230 ? -9.877 2.163 26.336 1.00 88.19 230 ILE A CA 1
ATOM 1911 C C . ILE A 1 230 ? -9.073 2.293 27.638 1.00 88.19 230 ILE A C 1
ATOM 1913 O O . ILE A 1 230 ? -9.415 1.635 28.618 1.00 88.19 230 ILE A O 1
ATOM 1917 N N . GLY A 1 231 ? -8.056 3.159 27.670 1.00 84.44 231 GLY A N 1
ATOM 1918 C CA . GLY A 1 231 ? -7.207 3.394 28.838 1.00 84.44 231 GLY A CA 1
ATOM 1919 C C . GLY A 1 231 ? -6.111 2.344 29.038 1.00 84.44 231 GLY A C 1
ATOM 1920 O O . GLY A 1 231 ? -5.840 1.970 30.176 1.00 84.44 231 GLY A O 1
ATOM 1921 N N . ASP A 1 232 ? -5.499 1.858 27.957 1.00 86.25 232 ASP A N 1
ATOM 1922 C CA . ASP A 1 232 ? -4.363 0.932 28.013 1.00 86.25 232 ASP A CA 1
ATOM 1923 C C . ASP A 1 232 ? -3.101 1.624 28.573 1.00 86.25 232 ASP A C 1
ATOM 1925 O O . ASP A 1 232 ? -2.749 2.745 28.195 1.00 86.25 232 ASP A O 1
ATOM 1929 N N . GLY A 1 233 ? -2.419 0.948 29.502 1.00 82.50 233 GLY A N 1
ATOM 1930 C CA . GLY A 1 233 ? -1.204 1.427 30.157 1.00 82.50 233 GLY A CA 1
ATOM 1931 C C . GLY A 1 233 ? 0.058 1.367 29.290 1.00 82.50 233 GLY A C 1
ATOM 1932 O O . GLY A 1 233 ? 1.029 2.051 29.614 1.00 82.50 233 GLY A O 1
ATOM 1933 N N . HIS A 1 234 ? 0.057 0.603 28.193 1.00 87.06 234 HIS A N 1
ATOM 1934 C CA . HIS A 1 234 ? 1.234 0.406 27.329 1.00 87.06 234 HIS A CA 1
ATOM 1935 C C . HIS A 1 234 ? 1.351 1.411 26.171 1.00 87.06 234 HIS A C 1
ATOM 1937 O O . HIS A 1 234 ? 2.393 1.500 25.523 1.00 87.06 234 HIS A O 1
ATOM 1943 N N . VAL A 1 235 ? 0.338 2.257 25.980 1.00 90.19 235 VAL A N 1
ATOM 1944 C CA . VAL A 1 235 ? 0.240 3.255 24.897 1.00 90.19 235 VAL A CA 1
ATOM 1945 C C . VAL A 1 235 ? 1.500 4.109 24.726 1.00 90.19 235 VAL A C 1
ATOM 1947 O O . VAL A 1 235 ? 1.895 4.431 23.608 1.00 90.19 235 VAL A O 1
ATOM 1950 N N . ASN A 1 236 ? 2.145 4.523 25.820 1.00 88.62 236 ASN A N 1
ATOM 1951 C CA . ASN A 1 236 ? 3.317 5.398 25.723 1.00 88.62 236 ASN A CA 1
ATOM 1952 C C . ASN A 1 236 ? 4.522 4.687 25.083 1.00 88.62 236 ASN A C 1
ATOM 1954 O O . ASN A 1 236 ? 5.279 5.324 24.356 1.00 88.62 236 ASN A O 1
ATOM 1958 N N . GLU A 1 237 ? 4.691 3.384 25.322 1.00 90.75 237 GLU A N 1
ATOM 1959 C CA . GLU A 1 237 ? 5.757 2.584 24.706 1.00 90.75 237 GLU A CA 1
ATOM 1960 C C . GLU A 1 237 ? 5.493 2.410 23.203 1.00 90.75 237 GLU A C 1
ATOM 1962 O O . GLU A 1 237 ? 6.398 2.554 22.381 1.00 90.75 237 GLU A O 1
ATOM 1967 N N . GLU A 1 238 ? 4.234 2.192 22.826 1.00 92.62 238 GLU A N 1
ATOM 1968 C CA . GLU A 1 238 ? 3.803 2.072 21.431 1.00 92.62 238 GLU A CA 1
ATOM 1969 C C . GLU A 1 238 ? 3.985 3.378 20.648 1.00 92.62 238 GLU A C 1
ATOM 1971 O O . GLU A 1 238 ? 4.457 3.353 19.508 1.00 92.62 238 GLU A O 1
ATOM 1976 N N . ILE A 1 239 ? 3.691 4.531 21.265 1.00 92.94 239 ILE A N 1
ATOM 1977 C CA . ILE A 1 239 ? 3.938 5.855 20.671 1.00 92.94 239 ILE A CA 1
ATOM 1978 C C . ILE A 1 239 ? 5.421 6.024 20.317 1.00 92.94 239 ILE A C 1
ATOM 1980 O O . ILE A 1 239 ? 5.738 6.527 19.237 1.00 92.94 239 ILE A O 1
ATOM 1984 N N . GLU A 1 240 ? 6.342 5.576 21.175 1.00 91.81 240 GLU A N 1
ATOM 1985 C CA . GLU A 1 240 ? 7.779 5.628 20.880 1.00 91.81 240 GLU A CA 1
ATOM 1986 C C . GLU A 1 240 ? 8.153 4.768 19.670 1.00 91.81 240 GLU A C 1
ATOM 1988 O O . GLU A 1 240 ? 8.899 5.213 18.790 1.00 91.81 240 GLU A O 1
ATOM 1993 N N . VAL A 1 241 ? 7.604 3.553 19.584 1.00 93.31 241 VAL A N 1
ATOM 1994 C CA . VAL A 1 241 ? 7.803 2.669 18.427 1.00 93.31 241 VAL A CA 1
ATOM 1995 C C . VAL A 1 241 ? 7.260 3.324 17.152 1.00 93.31 241 VAL A C 1
ATOM 1997 O O . VAL A 1 241 ? 7.953 3.351 16.131 1.00 93.31 241 VAL A O 1
ATOM 2000 N N . PHE A 1 242 ? 6.075 3.935 17.217 1.00 94.12 242 PHE A N 1
ATOM 2001 C CA . PHE A 1 242 ? 5.461 4.638 16.091 1.00 94.12 242 PHE A CA 1
ATOM 2002 C C . PHE A 1 242 ? 6.292 5.843 15.628 1.00 94.12 242 PHE A C 1
ATOM 2004 O O . PHE A 1 242 ? 6.521 6.026 14.428 1.00 94.12 242 PHE A O 1
ATOM 2011 N N . ILE A 1 243 ? 6.812 6.644 16.563 1.00 91.56 243 ILE A N 1
ATOM 2012 C CA . ILE A 1 243 ? 7.701 7.774 16.258 1.00 91.56 243 ILE A CA 1
ATOM 2013 C C . ILE A 1 243 ? 8.976 7.284 15.554 1.00 91.56 243 ILE A C 1
ATOM 2015 O O . ILE A 1 243 ? 9.428 7.893 14.583 1.00 91.56 243 ILE A O 1
ATOM 2019 N N . ASN A 1 244 ? 9.563 6.171 15.994 1.00 91.31 244 ASN A N 1
ATOM 2020 C CA . ASN A 1 244 ? 10.768 5.618 15.371 1.00 91.31 244 ASN A CA 1
ATOM 2021 C C . ASN A 1 244 ? 10.513 5.095 13.948 1.00 91.31 244 ASN A C 1
ATOM 2023 O O . ASN A 1 244 ? 11.331 5.338 13.052 1.00 91.31 244 ASN A O 1
ATOM 2027 N N . LEU A 1 245 ? 9.375 4.432 13.717 1.00 90.50 245 LEU A N 1
ATOM 2028 C CA . LEU A 1 245 ? 8.965 3.975 12.386 1.00 90.50 245 LEU A CA 1
ATOM 2029 C C . LEU A 1 245 ? 8.733 5.154 11.434 1.00 90.50 245 LEU A C 1
ATOM 2031 O O . LEU A 1 245 ? 9.312 5.198 10.346 1.00 90.50 245 LEU A O 1
ATOM 2035 N N . THR A 1 246 ? 7.960 6.152 11.865 1.00 89.38 246 THR A N 1
ATOM 2036 C CA . THR A 1 246 ? 7.644 7.332 11.044 1.00 89.38 246 THR A CA 1
ATOM 2037 C C . THR A 1 246 ? 8.878 8.178 10.743 1.00 89.38 246 THR A C 1
ATOM 2039 O O . THR A 1 246 ? 9.066 8.570 9.594 1.00 89.38 246 THR A O 1
ATOM 2042 N N . ASN A 1 247 ? 9.786 8.369 11.705 1.00 88.25 247 ASN A N 1
ATOM 2043 C CA . ASN A 1 247 ? 11.084 9.014 11.463 1.00 88.25 247 ASN A CA 1
ATOM 2044 C C . ASN A 1 247 ? 11.965 8.237 10.473 1.00 88.25 247 ASN A C 1
ATOM 2046 O O . ASN A 1 247 ? 12.714 8.830 9.696 1.00 88.25 247 ASN A O 1
ATOM 2050 N N . SER A 1 248 ? 11.914 6.904 10.500 1.00 88.81 248 SER A N 1
ATOM 205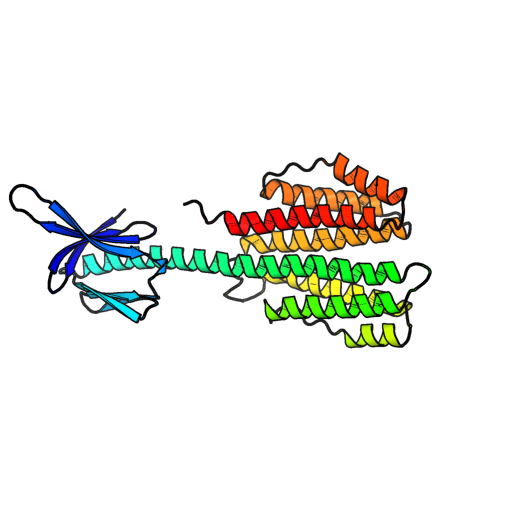1 C CA . SER A 1 248 ? 12.674 6.080 9.558 1.00 88.81 248 SER A CA 1
ATOM 2052 C C . SER A 1 248 ? 12.131 6.225 8.137 1.00 88.81 248 SER A C 1
ATOM 2054 O O . SER A 1 248 ? 12.917 6.373 7.202 1.00 88.81 248 SER A O 1
ATOM 2056 N N . LEU A 1 249 ? 10.804 6.263 7.974 1.00 86.69 249 LEU A N 1
ATOM 2057 C CA . LEU A 1 249 ? 10.161 6.544 6.688 1.00 86.69 249 LEU A CA 1
ATOM 2058 C C . LEU A 1 249 ? 10.452 7.972 6.211 1.00 86.69 249 LEU A C 1
ATOM 2060 O O . LEU A 1 249 ? 10.810 8.171 5.052 1.00 86.69 249 LEU A O 1
ATOM 2064 N N . SER A 1 250 ? 10.367 8.964 7.100 1.00 86.19 250 SER A N 1
ATOM 2065 C CA . SER A 1 250 ? 10.548 10.374 6.746 1.00 86.19 250 SER A CA 1
ATOM 2066 C C . SER A 1 250 ? 11.961 10.675 6.241 1.00 86.19 250 SER A C 1
ATOM 2068 O O . SER A 1 250 ? 12.122 11.400 5.261 1.00 86.19 250 SER A O 1
ATOM 2070 N N . LYS A 1 251 ? 12.988 10.047 6.832 1.00 87.31 251 LYS A N 1
ATOM 2071 C CA . LYS A 1 251 ? 14.382 10.153 6.371 1.00 87.31 251 LYS A CA 1
ATOM 2072 C C . LYS A 1 251 ? 14.560 9.694 4.922 1.00 87.31 251 LYS A C 1
ATOM 2074 O O . LYS A 1 251 ? 15.334 10.307 4.192 1.00 87.31 251 LYS A O 1
ATOM 2079 N N . LYS A 1 252 ? 13.837 8.657 4.483 1.00 84.00 252 LYS A N 1
ATOM 2080 C CA . LYS A 1 252 ? 13.945 8.111 3.114 1.00 84.00 252 LYS A CA 1
ATOM 2081 C C . LYS A 1 252 ? 13.440 9.076 2.037 1.00 84.00 252 LYS A C 1
ATOM 2083 O O . LYS A 1 252 ? 13.941 9.072 0.910 1.00 84.00 252 LYS A O 1
ATOM 2088 N N . ILE A 1 253 ? 12.507 9.944 2.415 1.00 82.06 253 ILE A N 1
ATOM 2089 C CA . ILE A 1 253 ? 11.959 11.013 1.571 1.00 82.06 253 ILE A CA 1
ATOM 2090 C C . ILE A 1 253 ? 12.445 12.408 1.965 1.00 82.06 253 ILE A C 1
ATOM 2092 O O . ILE A 1 253 ? 11.879 13.406 1.538 1.00 82.06 253 ILE A O 1
ATOM 2096 N N . ASN A 1 254 ? 13.503 12.498 2.775 1.00 82.81 254 ASN A N 1
ATOM 2097 C CA . ASN A 1 254 ? 14.100 13.765 3.197 1.00 82.81 254 ASN A CA 1
ATOM 2098 C C . ASN A 1 254 ? 13.089 14.756 3.823 1.00 82.81 254 ASN A C 1
ATOM 2100 O O . ASN A 1 254 ? 13.171 15.968 3.622 1.00 82.81 254 ASN A O 1
ATOM 2104 N N . ILE A 1 255 ? 12.126 14.230 4.585 1.00 81.62 255 ILE A N 1
ATOM 2105 C CA . ILE A 1 255 ? 11.171 15.018 5.366 1.00 81.62 255 ILE A CA 1
ATOM 2106 C C . ILE A 1 255 ? 11.566 14.956 6.838 1.00 81.62 255 ILE A C 1
ATOM 2108 O O . ILE A 1 255 ? 11.719 13.879 7.423 1.00 81.62 255 ILE A O 1
ATOM 2112 N N . THR A 1 256 ? 11.677 16.126 7.458 1.00 82.81 256 THR A N 1
ATOM 2113 C CA . THR A 1 256 ? 11.829 16.242 8.907 1.00 82.81 256 THR A CA 1
ATOM 2114 C C . THR A 1 256 ? 10.452 16.249 9.545 1.00 82.81 256 THR A C 1
ATOM 2116 O O . THR A 1 256 ? 9.647 17.140 9.279 1.00 82.81 256 THR A O 1
ATOM 2119 N N . ILE A 1 257 ? 10.185 15.261 10.395 1.00 81.19 257 ILE A N 1
ATOM 2120 C CA . ILE A 1 257 ? 8.996 15.247 11.239 1.00 81.19 257 ILE A CA 1
ATOM 2121 C C . ILE A 1 257 ? 9.424 15.650 12.640 1.00 81.19 257 ILE A C 1
ATOM 2123 O O . ILE A 1 257 ? 10.286 15.020 13.254 1.00 81.19 257 ILE A O 1
ATOM 2127 N N . GLU A 1 258 ? 8.829 16.719 13.152 1.00 84.75 258 GLU A N 1
ATOM 2128 C CA . GLU A 1 258 ? 9.089 17.132 14.519 1.00 84.75 258 GLU A CA 1
ATOM 2129 C C . GLU A 1 258 ? 8.434 16.147 15.485 1.00 84.75 258 GLU A C 1
ATOM 2131 O O . GLU A 1 258 ? 7.213 16.023 15.557 1.00 84.75 258 GLU A O 1
ATOM 2136 N N . ARG A 1 259 ? 9.252 15.457 16.276 1.00 86.75 259 ARG A N 1
ATOM 2137 C CA . ARG A 1 259 ? 8.781 14.520 17.302 1.00 86.75 259 ARG A CA 1
ATOM 2138 C C . ARG A 1 259 ? 7.734 15.141 18.234 1.00 86.75 259 ARG A C 1
ATOM 2140 O O . ARG A 1 259 ? 6.751 14.486 18.569 1.00 86.75 259 ARG A O 1
ATOM 2147 N N . ILE A 1 260 ? 7.932 16.404 18.623 1.00 87.56 260 ILE A N 1
ATOM 2148 C CA . ILE A 1 260 ? 7.009 17.128 19.507 1.00 87.56 260 ILE A CA 1
ATOM 2149 C C . ILE A 1 260 ? 5.615 17.277 18.885 1.00 87.56 260 ILE A C 1
ATOM 2151 O O . ILE A 1 260 ? 4.621 17.229 19.601 1.00 87.56 260 ILE A O 1
ATOM 2155 N N . TYR A 1 261 ? 5.526 17.384 17.557 1.00 87.69 261 TYR A N 1
ATOM 2156 C CA . TYR A 1 261 ? 4.253 17.465 16.853 1.00 87.69 261 TYR A CA 1
ATOM 2157 C C . TYR A 1 261 ? 3.449 16.167 17.000 1.00 87.69 261 TYR A C 1
ATOM 2159 O O . TYR A 1 261 ? 2.287 16.226 17.393 1.00 87.69 261 TYR A O 1
ATOM 2167 N N . ILE A 1 262 ? 4.071 15.000 16.770 1.00 86.94 262 ILE A N 1
ATOM 2168 C CA . ILE A 1 262 ? 3.404 13.694 16.930 1.00 86.94 262 ILE A CA 1
ATOM 2169 C C . ILE A 1 262 ? 2.936 13.497 18.377 1.00 86.94 262 ILE A C 1
ATOM 2171 O O . ILE A 1 262 ? 1.792 13.111 18.607 1.00 86.94 262 ILE A O 1
ATOM 2175 N N . ILE A 1 263 ? 3.801 13.797 19.354 1.00 89.06 263 ILE A N 1
ATOM 2176 C CA . ILE A 1 263 ? 3.462 13.678 20.780 1.00 89.06 263 ILE A CA 1
ATOM 2177 C C . ILE A 1 263 ? 2.252 14.554 21.112 1.00 89.06 263 ILE A C 1
ATOM 2179 O O . ILE A 1 263 ? 1.294 14.070 21.707 1.00 89.06 263 ILE A O 1
ATOM 2183 N N . ASN A 1 264 ? 2.253 15.813 20.667 1.00 90.25 264 ASN A N 1
ATOM 2184 C CA . ASN A 1 264 ? 1.146 16.733 20.916 1.00 90.25 264 ASN A CA 1
ATOM 2185 C C . ASN A 1 264 ? -0.179 16.236 20.325 1.00 90.25 264 ASN A C 1
ATOM 2187 O O . ASN A 1 264 ? -1.218 16.458 20.941 1.00 90.25 264 ASN A O 1
ATOM 2191 N N . LEU A 1 265 ? -0.167 15.552 19.174 1.00 89.00 265 LEU A N 1
ATOM 2192 C CA . LEU A 1 265 ? -1.383 14.956 18.614 1.00 89.00 265 LEU A CA 1
ATOM 2193 C C . LEU A 1 265 ? -1.962 13.867 19.530 1.00 89.00 265 LEU A C 1
ATOM 2195 O O . LEU A 1 265 ? -3.168 13.850 19.776 1.00 89.00 265 LEU A O 1
ATOM 2199 N N . PHE A 1 266 ? -1.118 12.975 20.056 1.00 91.06 266 PHE A N 1
ATOM 2200 C CA . PHE A 1 266 ? -1.572 11.921 20.967 1.00 91.06 266 PHE A CA 1
ATOM 2201 C C . PHE A 1 266 ? -1.989 12.464 22.334 1.00 91.06 266 PHE A C 1
ATOM 2203 O O . PHE A 1 266 ? -2.976 11.992 22.894 1.00 91.06 266 PHE A O 1
ATOM 2210 N N . GLU A 1 267 ? -1.301 13.481 22.854 1.00 89.81 267 GLU A N 1
ATOM 2211 C CA . GLU A 1 267 ? -1.737 14.180 24.067 1.00 89.81 267 GLU A CA 1
ATOM 2212 C C . GLU A 1 267 ? -3.103 14.848 23.854 1.00 89.81 267 GLU A C 1
ATOM 2214 O O . GLU A 1 267 ? -3.998 14.682 24.681 1.00 89.81 267 GLU A O 1
ATOM 2219 N N . GLU A 1 268 ? -3.326 15.512 22.712 1.00 89.44 268 GLU A N 1
ATOM 2220 C CA . GLU A 1 268 ? -4.635 16.084 22.358 1.00 89.44 268 GLU A CA 1
ATOM 2221 C C . GLU A 1 268 ? -5.741 15.012 22.390 1.00 89.44 268 GLU A C 1
ATOM 2223 O O . GLU A 1 268 ? -6.817 15.244 22.951 1.00 89.44 268 GLU A O 1
ATOM 2228 N N . LEU A 1 269 ? -5.457 13.816 21.857 1.00 89.25 269 LEU A N 1
ATOM 2229 C CA . LEU A 1 269 ? -6.382 12.682 21.878 1.00 89.25 269 LEU A CA 1
ATOM 2230 C C . LEU A 1 269 ? -6.640 12.150 23.298 1.00 89.25 269 LEU A C 1
ATOM 2232 O O . LEU A 1 269 ? -7.782 11.812 23.605 1.00 89.25 269 LEU A O 1
ATOM 2236 N N . LYS A 1 270 ? -5.627 12.108 24.176 1.00 87.44 270 LYS A N 1
ATOM 2237 C CA . LYS A 1 270 ? -5.794 11.708 25.588 1.00 87.44 270 LYS A CA 1
ATOM 2238 C C . LYS A 1 270 ? -6.751 12.645 26.332 1.00 87.44 270 LYS A C 1
ATOM 2240 O O . LYS A 1 270 ? -7.584 12.174 27.103 1.00 87.44 270 LYS A O 1
ATOM 2245 N N . PHE A 1 271 ? -6.678 13.956 26.082 1.00 84.50 271 PHE A N 1
ATOM 2246 C CA . PHE A 1 271 ? -7.584 14.935 26.702 1.00 84.50 271 PHE A CA 1
ATOM 2247 C C . PHE A 1 271 ? -9.002 14.906 26.118 1.00 84.50 271 PHE A C 1
ATOM 2249 O O . PHE A 1 271 ? -9.970 15.161 26.835 1.00 84.50 271 PHE A O 1
ATOM 2256 N N . LYS A 1 272 ? -9.136 14.606 24.822 1.00 83.62 272 LYS A N 1
ATOM 2257 C CA . LYS A 1 272 ? -10.412 14.578 24.089 1.00 83.62 272 LYS A CA 1
ATOM 2258 C C . LYS A 1 272 ? -10.687 13.184 23.525 1.00 83.62 272 LYS A C 1
ATOM 2260 O O . LYS A 1 272 ? -10.876 13.001 22.320 1.00 83.62 272 LYS A O 1
ATOM 2265 N N . ALA A 1 273 ? -10.706 12.188 24.407 1.00 73.06 273 ALA A N 1
ATOM 2266 C CA . ALA A 1 273 ? -10.931 10.804 24.011 1.00 73.06 273 ALA A CA 1
ATOM 2267 C C . ALA A 1 273 ? -12.240 10.664 23.210 1.00 73.06 273 ALA A C 1
ATOM 2269 O O . ALA A 1 273 ? -13.283 11.188 23.605 1.00 73.06 273 ALA A O 1
ATOM 2270 N N . LYS A 1 274 ? -12.180 9.924 22.093 1.00 71.94 274 LYS A N 1
ATOM 2271 C CA . LYS A 1 274 ? -13.277 9.712 21.121 1.00 71.94 274 LYS A CA 1
ATOM 2272 C C . LYS A 1 274 ? -13.650 10.922 20.247 1.00 71.94 274 LYS A C 1
ATOM 2274 O O . LYS A 1 274 ? -14.659 10.858 19.542 1.00 71.94 274 LYS A O 1
ATOM 2279 N N . ASP A 1 275 ? -12.853 11.989 20.228 1.00 84.25 275 ASP A N 1
ATOM 2280 C CA . ASP A 1 275 ? -13.006 13.044 19.223 1.00 84.25 275 ASP A CA 1
ATOM 2281 C C . ASP A 1 275 ? -12.521 12.548 17.848 1.00 84.25 275 ASP A C 1
ATOM 2283 O O . ASP A 1 275 ? -11.323 12.485 17.555 1.00 84.25 275 ASP A O 1
ATOM 2287 N N . TYR A 1 276 ? -13.476 12.191 16.986 1.00 84.25 276 TYR A N 1
ATOM 2288 C CA . TYR A 1 276 ? -13.204 11.700 15.635 1.00 84.25 276 TYR A CA 1
ATOM 2289 C C . TYR A 1 276 ? -12.443 12.703 14.759 1.00 84.25 276 TYR A C 1
ATOM 2291 O O . TYR A 1 276 ? -11.773 12.282 13.818 1.00 84.25 276 TYR A O 1
ATOM 2299 N N . GLN A 1 277 ? -12.499 14.009 15.048 1.00 87.44 277 GLN A N 1
ATOM 2300 C CA . GLN A 1 277 ? -11.700 14.987 14.305 1.00 87.44 277 GLN A CA 1
ATOM 2301 C C . GLN A 1 277 ? -10.209 14.808 14.603 1.00 87.44 277 GLN A C 1
ATOM 2303 O O . GLN A 1 277 ? -9.393 14.849 13.685 1.00 87.44 277 GLN A O 1
ATOM 2308 N N . ILE A 1 278 ? -9.856 14.544 15.864 1.00 87.19 278 ILE A N 1
ATOM 2309 C CA . ILE A 1 278 ? -8.468 14.313 16.283 1.00 87.19 278 ILE A CA 1
ATOM 2310 C C . ILE A 1 278 ? -7.975 12.952 15.790 1.00 87.19 278 ILE A C 1
ATOM 2312 O O . ILE A 1 278 ? -6.869 12.864 15.261 1.00 87.19 278 ILE A O 1
ATOM 2316 N N . ILE A 1 279 ? -8.810 11.911 15.882 1.00 90.38 279 ILE A N 1
ATOM 2317 C CA . ILE A 1 279 ? -8.502 10.580 15.328 1.00 90.38 279 ILE A CA 1
ATOM 2318 C C . ILE A 1 279 ? -8.165 10.687 13.836 1.00 90.38 279 ILE A C 1
ATOM 2320 O O . ILE A 1 279 ? -7.132 10.181 13.394 1.00 90.38 279 ILE A O 1
ATOM 2324 N N . ASN A 1 280 ? -9.002 11.385 13.064 1.00 90.75 280 ASN A N 1
ATOM 2325 C CA . ASN A 1 280 ? -8.764 11.565 11.634 1.00 90.75 280 ASN A CA 1
ATOM 2326 C C . ASN A 1 280 ? -7.514 12.403 11.368 1.00 90.75 280 ASN A C 1
ATOM 2328 O O . ASN A 1 280 ? -6.701 11.995 10.553 1.00 90.75 280 ASN A O 1
ATOM 2332 N N . LYS A 1 281 ? -7.280 13.486 12.118 1.00 89.81 281 LYS A N 1
ATOM 2333 C CA . LYS A 1 281 ? -6.052 14.295 12.015 1.00 89.81 281 LYS A CA 1
ATOM 2334 C C . LYS A 1 281 ? -4.780 13.459 12.225 1.00 89.81 281 LYS A C 1
ATOM 2336 O O . LYS A 1 281 ? -3.802 13.637 11.502 1.00 89.81 281 LYS A O 1
ATOM 2341 N N . ILE A 1 282 ? -4.793 12.530 13.182 1.00 90.00 282 ILE A N 1
ATOM 2342 C CA . ILE A 1 282 ? -3.679 11.607 13.447 1.00 90.00 282 ILE A CA 1
ATOM 2343 C C . ILE A 1 282 ? -3.493 10.609 12.292 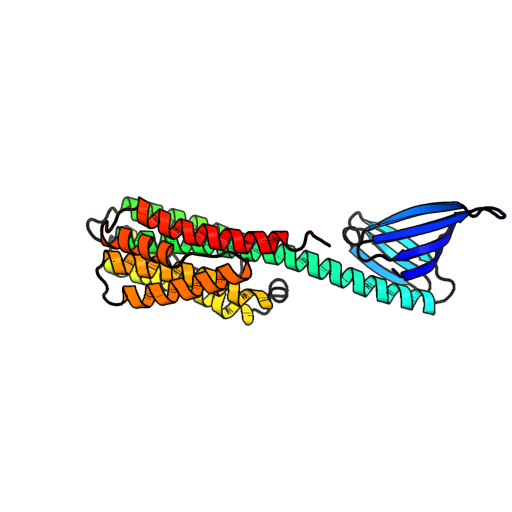1.00 90.00 282 ILE A C 1
ATOM 2345 O O . ILE A 1 282 ? -2.371 10.401 11.827 1.00 90.00 282 ILE A O 1
ATOM 2349 N N . ARG A 1 283 ? -4.582 10.007 11.799 1.00 94.06 283 ARG A N 1
ATOM 2350 C CA . ARG A 1 283 ? -4.542 9.092 10.642 1.00 94.06 283 ARG A CA 1
ATOM 2351 C C . ARG A 1 283 ? -4.084 9.791 9.365 1.00 94.06 283 ARG A C 1
ATOM 2353 O O . ARG A 1 283 ? -3.299 9.224 8.606 1.00 94.06 283 ARG A O 1
ATOM 2360 N N . ASP A 1 284 ? -4.537 11.019 9.145 1.00 91.81 284 ASP A N 1
ATOM 2361 C CA . ASP A 1 284 ? -4.200 11.828 7.976 1.00 91.81 284 ASP A CA 1
ATOM 2362 C C . ASP A 1 284 ? -2.713 12.181 7.959 1.00 91.81 284 ASP A C 1
ATOM 2364 O O . ASP A 1 284 ? -2.090 12.098 6.906 1.00 91.81 284 ASP A O 1
ATOM 2368 N N . PHE A 1 285 ? -2.099 12.434 9.119 1.00 91.12 285 PHE A N 1
ATOM 2369 C CA . PHE A 1 285 ? -0.646 12.593 9.216 1.00 91.12 285 PHE A CA 1
ATOM 2370 C C . PHE A 1 285 ? 0.117 11.382 8.643 1.00 91.12 285 PHE A C 1
ATOM 2372 O O . PHE A 1 285 ? 1.032 11.551 7.831 1.00 91.12 285 PHE A O 1
ATOM 2379 N N . LEU A 1 286 ? -0.263 10.154 9.019 1.00 91.75 286 LEU A N 1
ATOM 2380 C CA . LEU A 1 286 ? 0.389 8.955 8.485 1.00 91.75 286 LEU A CA 1
ATOM 2381 C C . LEU A 1 286 ? 0.074 8.754 6.999 1.00 91.75 286 LEU A C 1
ATOM 2383 O O . LEU A 1 286 ? 0.964 8.383 6.234 1.00 91.75 286 LEU A O 1
ATOM 2387 N N . LYS A 1 287 ? -1.172 8.999 6.578 1.00 91.88 287 LYS A N 1
ATOM 2388 C CA . LYS A 1 287 ? -1.564 8.903 5.165 1.00 91.88 287 LYS A CA 1
ATOM 2389 C C . LYS A 1 287 ? -0.772 9.874 4.310 1.00 91.88 287 LYS A C 1
ATOM 2391 O O . LYS A 1 287 ? -0.273 9.462 3.273 1.00 91.88 287 LYS A O 1
ATOM 2396 N N . ASP A 1 288 ? -0.595 11.114 4.745 1.00 88.56 288 ASP A N 1
ATOM 2397 C CA . ASP A 1 288 ? 0.200 12.108 4.029 1.00 88.56 288 ASP A CA 1
ATOM 2398 C C . ASP A 1 288 ? 1.660 11.673 3.914 1.00 88.56 288 ASP A C 1
ATOM 2400 O O . ASP A 1 288 ? 2.249 11.759 2.833 1.00 88.56 288 ASP A O 1
ATOM 2404 N N . LEU A 1 289 ? 2.237 11.144 4.997 1.00 87.19 289 LEU A N 1
ATOM 2405 C CA . LEU A 1 289 ? 3.593 10.600 4.982 1.00 87.19 289 LEU A CA 1
ATOM 2406 C C . LEU A 1 289 ? 3.722 9.434 3.991 1.00 87.19 289 LEU A C 1
ATOM 2408 O O . LEU A 1 289 ? 4.627 9.425 3.154 1.00 87.19 289 LEU A O 1
ATOM 2412 N N . ALA A 1 290 ? 2.794 8.479 4.056 1.00 88.31 290 ALA A N 1
ATOM 2413 C CA . ALA A 1 290 ? 2.752 7.327 3.168 1.00 88.31 290 ALA A CA 1
ATOM 2414 C C . ALA A 1 290 ? 2.548 7.756 1.710 1.00 88.31 290 ALA A C 1
ATOM 2416 O O . ALA A 1 290 ? 3.275 7.307 0.834 1.00 88.31 290 ALA A O 1
ATOM 2417 N N . MET A 1 291 ? 1.617 8.668 1.430 1.00 86.31 291 MET A N 1
ATOM 2418 C CA . MET A 1 291 ? 1.350 9.157 0.077 1.00 86.31 291 MET A CA 1
ATOM 2419 C C . MET A 1 291 ? 2.557 9.876 -0.515 1.00 86.31 291 MET A C 1
ATOM 2421 O O . MET A 1 291 ? 2.867 9.653 -1.683 1.00 86.31 291 MET A O 1
ATOM 2425 N N . ARG A 1 292 ? 3.275 10.683 0.275 1.00 83.44 292 ARG A N 1
ATOM 2426 C CA . ARG A 1 292 ? 4.524 11.315 -0.170 1.00 83.44 292 ARG A CA 1
ATOM 2427 C C . ARG A 1 292 ? 5.577 10.268 -0.512 1.00 83.44 292 ARG A C 1
ATOM 2429 O O . ARG A 1 292 ? 6.101 10.310 -1.621 1.00 83.44 292 ARG A O 1
ATOM 2436 N N . TYR A 1 293 ? 5.790 9.285 0.366 1.00 84.94 293 TYR A N 1
ATOM 2437 C CA . TYR A 1 293 ? 6.682 8.150 0.110 1.00 84.94 293 TYR A CA 1
ATOM 2438 C C . TYR A 1 293 ? 6.329 7.414 -1.189 1.00 84.94 293 TYR A C 1
ATOM 2440 O O . TYR A 1 293 ? 7.160 7.268 -2.082 1.00 84.94 293 TYR A O 1
ATOM 2448 N N . LEU A 1 294 ? 5.065 7.028 -1.337 1.00 81.00 294 LEU A N 1
ATOM 2449 C CA . LEU A 1 294 ? 4.573 6.298 -2.502 1.00 81.00 294 LEU A CA 1
ATOM 2450 C C . LEU A 1 294 ? 4.625 7.136 -3.795 1.00 81.00 294 LEU A C 1
ATOM 2452 O O . LEU A 1 294 ? 4.819 6.585 -4.877 1.00 81.00 294 LEU A O 1
ATOM 2456 N N . SER A 1 295 ? 4.479 8.464 -3.701 1.00 70.88 295 SER A N 1
ATOM 2457 C CA . SER A 1 295 ? 4.540 9.381 -4.849 1.00 70.88 295 SER A CA 1
ATOM 2458 C C . SER A 1 295 ? 5.963 9.712 -5.298 1.00 70.88 295 SER A C 1
ATOM 2460 O O . SER A 1 295 ? 6.209 9.783 -6.503 1.00 70.88 295 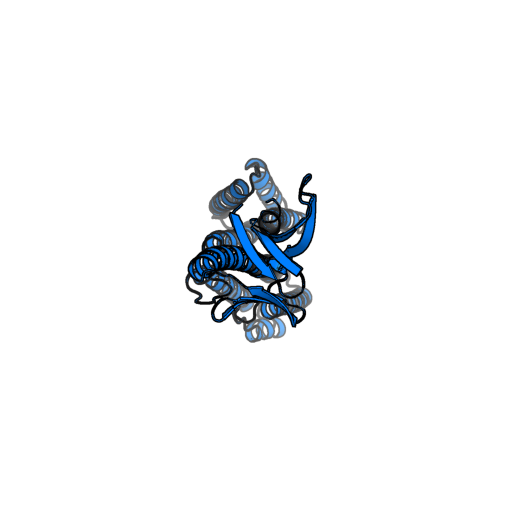SER A O 1
ATOM 2462 N N . GLU A 1 296 ? 6.916 9.869 -4.372 1.00 61.78 296 GLU A N 1
ATOM 2463 C CA . GLU A 1 296 ? 8.326 10.059 -4.723 1.00 61.78 296 GLU A CA 1
ATOM 2464 C C . GLU A 1 296 ? 8.873 8.817 -5.419 1.00 61.78 296 GLU A C 1
ATOM 2466 O O . GLU A 1 296 ? 9.594 8.944 -6.398 1.00 61.78 296 GLU A O 1
ATOM 2471 N N . GLU A 1 297 ? 8.450 7.622 -5.019 1.00 54.12 297 GLU A N 1
ATOM 2472 C CA . GLU A 1 297 ? 8.812 6.380 -5.708 1.00 54.12 297 GLU A CA 1
ATOM 2473 C C . GLU A 1 297 ? 8.178 6.255 -7.108 1.00 54.12 297 GLU A C 1
ATOM 2475 O O . GLU A 1 297 ? 8.781 5.673 -8.010 1.00 54.12 297 GLU A O 1
ATOM 2480 N N . GLY A 1 298 ? 7.010 6.867 -7.340 1.00 43.56 298 GLY A N 1
ATOM 2481 C CA . GLY A 1 298 ? 6.417 6.999 -8.679 1.00 43.56 298 GLY A CA 1
ATOM 2482 C C . GLY A 1 298 ? 7.086 8.063 -9.567 1.00 43.56 298 GLY A C 1
ATOM 2483 O O . GLY A 1 298 ? 6.971 7.995 -10.793 1.00 43.56 298 GLY A O 1
ATOM 2484 N N . SER A 1 299 ? 7.791 9.027 -8.957 1.00 36.44 299 SER A N 1
ATOM 2485 C CA . SER A 1 299 ? 8.338 10.233 -9.610 1.00 36.44 299 SER A CA 1
ATOM 2486 C C . SER A 1 299 ? 9.872 10.247 -9.720 1.00 36.44 299 SER A C 1
ATOM 2488 O O . SER A 1 299 ? 10.424 10.914 -10.590 1.00 36.44 299 SER A O 1
ATOM 2490 N N . ARG A 1 300 ? 10.598 9.490 -8.886 1.00 39.16 300 ARG A N 1
ATOM 2491 C CA . ARG A 1 300 ? 12.075 9.438 -8.865 1.00 39.16 300 ARG A CA 1
ATOM 2492 C C . ARG A 1 300 ? 12.702 8.695 -10.056 1.00 39.16 300 ARG A C 1
ATOM 2494 O O . ARG A 1 300 ? 13.920 8.612 -10.127 1.00 39.16 300 ARG A O 1
ATOM 2501 N N . VAL A 1 301 ? 11.909 8.223 -11.023 1.00 37.72 301 VAL A N 1
ATOM 2502 C CA . VAL A 1 301 ? 12.408 7.627 -12.285 1.00 37.72 301 VAL A CA 1
ATOM 2503 C C . VAL A 1 301 ? 12.209 8.566 -13.493 1.00 37.72 301 VAL A C 1
ATOM 2505 O O . VAL A 1 301 ? 12.492 8.186 -14.619 1.00 37.72 301 VAL A O 1
ATOM 2508 N N . SER A 1 302 ? 11.741 9.809 -13.303 1.00 28.52 302 SER A N 1
ATOM 2509 C CA . SER A 1 302 ? 11.543 10.775 -14.406 1.00 28.52 302 SER A CA 1
ATOM 2510 C C . SER A 1 302 ? 12.555 11.924 -14.456 1.00 28.52 302 SER A C 1
ATOM 2512 O O . SER A 1 302 ? 12.217 13.005 -14.931 1.00 28.52 302 SER A O 1
ATOM 2514 N N . LEU A 1 303 ? 13.786 11.715 -13.987 1.00 28.22 303 LEU A N 1
ATOM 2515 C CA . LEU A 1 303 ? 14.891 12.656 -14.197 1.00 28.22 303 LEU A CA 1
ATOM 2516 C C . LEU A 1 303 ? 16.210 11.911 -14.423 1.00 28.22 303 LEU A C 1
ATOM 2518 O O . LEU A 1 303 ? 17.088 11.965 -13.569 1.00 28.22 303 LEU A O 1
ATOM 2522 N N . LEU A 1 304 ? 16.325 11.234 -15.566 1.00 28.56 304 LEU A N 1
ATOM 2523 C CA . LEU A 1 304 ? 17.554 11.102 -16.357 1.00 28.56 304 LEU A CA 1
ATOM 2524 C C . LEU A 1 304 ? 17.154 10.959 -17.828 1.00 28.56 304 LEU A C 1
ATOM 2526 O O . LEU A 1 304 ? 16.309 10.080 -18.108 1.00 28.56 304 LEU A O 1
#

pLDDT: mean 86.72, std 11.61, range [28.22, 98.12]

Radius of gyration: 28.04 Å; chains: 1; bounding box: 60×36×82 Å

Foldseek 3Di:
DDKAWWADPPPGIWIWDDDLFWIWIWDWDDDPDTDIDTDDIGGLVQFPDWDDDDQWIWTAGPVRDIDIIGHPDVVRVVVVSVVSVVSSVVVVLLVLLLLLLLLLLLLLLLLLVLLVLLLVLVVCLPDDHDLVSNVVSLVVNVVSVVVNCVSPVPQFDQDCPVLVCCSVVVPSVCNNVSSVVVLVSNLVRLVCLLVDPDPSSVSVNVCSVVSSLLSVLSNLLSVLLVCLLVVPPCSVVSLVVSLVSLCVLCVVLVHDDDSVVSVVLSVVCSVVPPPVVSSVVNSVVSSVSSVSSSVCSSVVSPDD